Protein AF-A0A143Y1Q4-F1 (afdb_monomer)

pLDDT: mean 86.97, std 17.26, range [34.41, 98.5]

Structure (mmCIF, N/CA/C/O backbone):
data_AF-A0A143Y1Q4-F1
#
_entry.id   AF-A0A143Y1Q4-F1
#
loop_
_atom_site.group_PDB
_atom_site.id
_atom_site.type_symbol
_atom_site.label_atom_id
_atom_site.label_alt_id
_atom_site.label_comp_id
_atom_site.label_asym_id
_atom_site.label_entity_id
_atom_site.label_seq_id
_atom_site.pdbx_PDB_ins_code
_atom_site.Cartn_x
_atom_site.Cartn_y
_atom_site.Cartn_z
_atom_site.occupancy
_atom_site.B_iso_or_equiv
_atom_site.auth_seq_id
_atom_site.auth_comp_id
_atom_site.auth_asym_id
_atom_site.auth_atom_id
_atom_site.pdbx_PDB_model_num
ATOM 1 N N . MET A 1 1 ? 4.568 -20.268 18.331 1.00 45.16 1 MET A N 1
ATOM 2 C CA . MET A 1 1 ? 4.225 -18.902 18.797 1.00 45.16 1 MET A CA 1
ATOM 3 C C . MET A 1 1 ? 5.442 -17.984 19.065 1.00 45.16 1 MET A C 1
ATOM 5 O O . MET A 1 1 ? 5.227 -16.865 19.508 1.00 45.16 1 MET A O 1
ATOM 9 N N . ASN A 1 2 ? 6.696 -18.384 18.758 1.00 48.94 2 ASN A N 1
ATOM 10 C CA . ASN A 1 2 ? 7.903 -17.677 19.241 1.00 48.94 2 ASN A CA 1
ATOM 11 C C . ASN A 1 2 ? 8.861 -17.075 18.185 1.00 48.94 2 ASN A C 1
ATOM 13 O O . ASN A 1 2 ? 9.803 -16.396 18.574 1.00 48.94 2 ASN A O 1
ATOM 17 N N . ASN A 1 3 ? 8.622 -17.234 16.874 1.00 47.38 3 ASN A N 1
ATOM 18 C CA . ASN A 1 3 ? 9.519 -16.665 15.847 1.00 47.38 3 ASN A CA 1
ATOM 19 C C . ASN A 1 3 ? 9.079 -15.297 15.296 1.00 47.38 3 ASN A C 1
ATOM 21 O O . ASN A 1 3 ? 9.929 -14.507 14.907 1.00 47.38 3 ASN A O 1
ATOM 25 N N . MET A 1 4 ? 7.785 -14.954 15.328 1.00 48.59 4 MET A N 1
ATOM 26 C CA . MET A 1 4 ? 7.318 -13.648 14.830 1.00 48.59 4 MET A CA 1
ATOM 27 C C . MET A 1 4 ? 7.658 -12.474 15.763 1.00 48.59 4 MET A C 1
ATOM 29 O O . MET A 1 4 ? 7.864 -11.366 15.283 1.00 48.59 4 MET A O 1
ATOM 33 N N . LYS A 1 5 ? 7.778 -12.702 17.082 1.00 44.19 5 LYS A N 1
ATOM 34 C CA . LYS A 1 5 ? 8.115 -11.634 18.043 1.00 44.19 5 LYS A CA 1
ATOM 35 C C . LYS A 1 5 ? 9.552 -11.112 17.883 1.00 44.19 5 LYS A C 1
ATOM 37 O O . LYS A 1 5 ? 9.753 -9.911 17.967 1.00 44.19 5 LYS A O 1
ATOM 42 N N . LYS A 1 6 ? 10.528 -11.981 17.581 1.00 45.75 6 LYS A N 1
ATOM 43 C CA . LYS A 1 6 ? 11.949 -11.594 17.438 1.00 45.75 6 LYS A CA 1
ATOM 44 C C . LYS A 1 6 ? 12.282 -10.867 16.127 1.00 45.75 6 LYS A C 1
ATOM 46 O O . LYS A 1 6 ? 13.248 -10.116 16.085 1.00 45.75 6 LYS A O 1
ATOM 51 N N . ILE A 1 7 ? 11.506 -11.076 15.060 1.00 47.53 7 ILE A N 1
ATOM 52 C CA . ILE A 1 7 ? 11.768 -10.482 13.730 1.00 47.53 7 ILE A CA 1
ATOM 53 C C . ILE A 1 7 ? 11.343 -8.998 13.671 1.00 47.53 7 ILE A C 1
ATOM 55 O O . ILE A 1 7 ? 11.815 -8.252 12.817 1.00 47.53 7 ILE A O 1
ATOM 59 N N . ALA A 1 8 ? 10.491 -8.557 14.601 1.00 47.19 8 ALA A N 1
ATOM 60 C CA . ALA A 1 8 ? 9.870 -7.231 14.624 1.00 47.19 8 ALA A CA 1
ATOM 61 C C . ALA A 1 8 ? 10.667 -6.136 15.367 1.00 47.19 8 ALA A C 1
ATOM 63 O O . ALA A 1 8 ? 10.277 -4.972 15.301 1.00 47.19 8 ALA A O 1
ATOM 64 N N . GLU A 1 9 ? 11.730 -6.491 16.100 1.00 49.47 9 GLU A N 1
ATOM 65 C CA . GLU A 1 9 ? 12.406 -5.578 17.044 1.00 49.47 9 GLU A CA 1
ATOM 66 C C . GLU A 1 9 ? 13.655 -4.876 16.485 1.00 49.47 9 GLU A C 1
ATOM 68 O O . GLU A 1 9 ? 14.096 -3.896 17.074 1.00 49.47 9 GLU A O 1
ATOM 73 N N . LYS A 1 10 ? 14.227 -5.333 15.36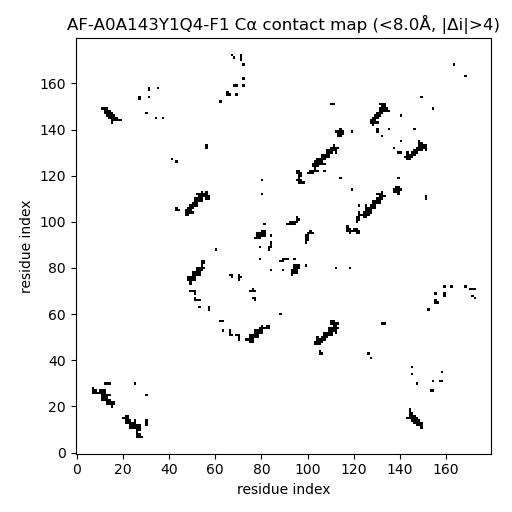0 1.00 54.84 10 LYS A N 1
ATOM 74 C CA . LYS A 1 10 ? 15.450 -4.736 14.773 1.00 54.84 10 LYS A CA 1
ATOM 75 C C . LYS A 1 10 ? 15.223 -3.858 13.544 1.00 54.84 10 LYS A C 1
ATOM 77 O O . LYS A 1 10 ? 16.141 -3.164 13.129 1.00 54.84 10 LYS A O 1
ATOM 82 N N . GLU A 1 11 ? 14.033 -3.897 12.957 1.00 65.06 11 GLU A N 1
ATOM 83 C CA . GLU A 1 11 ? 13.683 -3.031 11.833 1.00 65.06 11 GLU A CA 1
ATOM 84 C C . GLU A 1 11 ? 12.793 -1.900 12.314 1.00 65.06 11 GLU A C 1
ATOM 86 O O . GLU A 1 11 ? 11.785 -2.125 12.989 1.00 65.06 11 GLU A O 1
ATOM 91 N N . LEU A 1 12 ? 13.201 -0.691 11.954 1.00 79.94 12 LEU A N 1
ATOM 92 C CA . LEU A 1 12 ? 12.502 0.533 12.275 1.00 79.94 12 LEU A CA 1
ATOM 93 C C . LEU A 1 12 ? 11.577 0.892 11.116 1.00 79.94 12 LEU A C 1
ATOM 95 O O . LEU A 1 12 ? 11.967 0.859 9.951 1.00 79.94 12 LEU A O 1
ATOM 99 N N . TYR A 1 13 ? 10.346 1.226 11.465 1.00 91.19 13 TYR A N 1
ATOM 100 C CA . TYR A 1 13 ? 9.302 1.650 10.550 1.00 91.19 13 TYR A CA 1
ATOM 101 C C . TYR A 1 13 ? 9.081 3.147 10.739 1.00 91.19 13 TYR A C 1
ATOM 103 O O . TYR A 1 13 ? 9.179 3.660 11.859 1.00 91.19 13 TYR A O 1
ATOM 111 N N . ALA A 1 14 ? 8.744 3.836 9.653 1.00 87.75 14 ALA A N 1
ATOM 112 C CA . ALA A 1 14 ? 8.238 5.200 9.723 1.00 87.75 14 ALA A CA 1
ATOM 113 C C . ALA A 1 14 ? 6.764 5.219 9.332 1.00 87.75 14 ALA A C 1
ATOM 115 O O . ALA A 1 14 ? 6.344 4.476 8.447 1.00 87.75 14 ALA A O 1
ATOM 116 N N . VAL A 1 15 ? 5.979 6.060 9.992 1.00 89.94 15 VAL A N 1
ATOM 117 C CA . VAL A 1 15 ? 4.554 6.223 9.724 1.00 89.94 15 VAL A CA 1
ATOM 118 C C . VAL A 1 15 ? 4.258 7.683 9.431 1.00 89.94 15 VAL A C 1
ATOM 120 O O . VAL A 1 15 ? 4.607 8.542 10.237 1.00 89.94 15 VAL A O 1
ATOM 123 N N . LYS A 1 16 ? 3.599 7.957 8.304 1.00 93.31 16 LYS A N 1
ATOM 124 C CA . LYS A 1 16 ? 2.956 9.247 8.030 1.00 93.31 16 LYS A CA 1
ATOM 125 C C . LYS A 1 16 ? 1.526 9.158 8.553 1.00 93.31 16 LYS A C 1
ATOM 127 O O . LYS A 1 16 ? 0.796 8.266 8.127 1.00 93.31 16 LYS A O 1
ATOM 132 N N . THR A 1 17 ? 1.151 10.024 9.487 1.00 90.94 17 THR A N 1
ATOM 133 C CA . THR A 1 17 ? -0.227 10.097 10.000 1.00 90.94 17 THR A CA 1
ATOM 134 C C . THR A 1 17 ? -1.086 11.019 9.135 1.00 90.94 17 THR A C 1
ATOM 136 O O . THR A 1 17 ? -0.554 11.782 8.327 1.00 90.94 17 THR A O 1
ATOM 139 N N . GLU A 1 18 ? -2.394 11.014 9.373 1.00 83.25 18 GLU A N 1
ATOM 140 C CA . GLU A 1 18 ? -3.410 11.816 8.676 1.00 83.25 18 GLU A CA 1
ATOM 141 C C . GLU A 1 18 ? -3.111 13.322 8.652 1.00 83.25 18 GLU A C 1
ATOM 143 O O . GLU A 1 18 ? -3.381 14.002 7.670 1.00 83.25 18 GLU A O 1
ATOM 148 N N . ASN A 1 19 ? -2.432 13.836 9.679 1.00 85.38 19 ASN A N 1
ATOM 149 C CA . ASN A 1 19 ? -1.994 15.236 9.752 1.00 85.38 19 ASN A CA 1
ATOM 150 C C . ASN A 1 19 ? -0.669 15.515 9.011 1.00 85.38 19 ASN A C 1
ATOM 152 O O . ASN A 1 19 ? -0.052 16.561 9.209 1.00 85.38 19 ASN A O 1
ATOM 156 N N . GLY A 1 20 ? -0.160 14.559 8.231 1.00 86.12 20 GLY A N 1
ATOM 157 C CA . GLY A 1 20 ? 1.116 14.659 7.516 1.00 86.12 20 GLY A CA 1
ATOM 158 C C . GLY A 1 20 ? 2.366 14.521 8.391 1.00 86.12 20 GLY A C 1
ATOM 159 O O . GLY A 1 20 ? 3.482 14.664 7.889 1.00 86.12 20 GLY A O 1
ATOM 160 N N . ILE A 1 21 ? 2.208 14.230 9.685 1.00 91.88 21 ILE A N 1
ATOM 161 C CA . ILE A 1 21 ? 3.321 14.122 10.630 1.00 91.88 21 ILE A CA 1
ATOM 162 C C . ILE A 1 21 ? 3.990 12.757 10.485 1.00 91.88 21 ILE A C 1
ATOM 164 O O . ILE A 1 21 ? 3.338 11.715 10.557 1.00 91.88 21 ILE A O 1
ATOM 168 N N . TRP A 1 22 ? 5.315 12.764 10.354 1.00 93.69 22 TRP A N 1
ATOM 169 C CA . TRP A 1 22 ? 6.112 11.547 10.372 1.00 93.69 22 TRP A CA 1
ATOM 170 C C . TRP A 1 22 ? 6.461 11.129 11.802 1.00 93.69 22 TRP A C 1
ATOM 172 O O . TRP A 1 22 ? 6.933 11.921 12.620 1.00 93.69 22 TRP A O 1
ATOM 182 N N . ARG A 1 23 ? 6.232 9.853 12.099 1.00 92.81 23 ARG A N 1
ATOM 183 C CA . ARG A 1 23 ? 6.716 9.155 13.291 1.00 92.81 23 ARG A CA 1
ATOM 184 C C . ARG A 1 23 ? 7.758 8.147 12.850 1.00 92.81 23 ARG A C 1
ATOM 186 O O . ARG A 1 23 ? 7.486 7.354 11.956 1.00 92.81 23 ARG A O 1
ATOM 193 N N . GLU A 1 24 ? 8.928 8.176 13.464 1.00 92.25 24 GLU A N 1
ATOM 194 C CA . GLU A 1 24 ? 10.068 7.349 13.067 1.00 92.25 24 GLU A CA 1
ATOM 195 C C . GLU A 1 24 ? 10.446 6.368 14.169 1.00 92.25 24 GLU A C 1
ATOM 197 O O . GLU A 1 24 ? 9.897 6.412 15.272 1.00 92.25 24 GLU A O 1
ATOM 202 N N . GLU A 1 25 ? 11.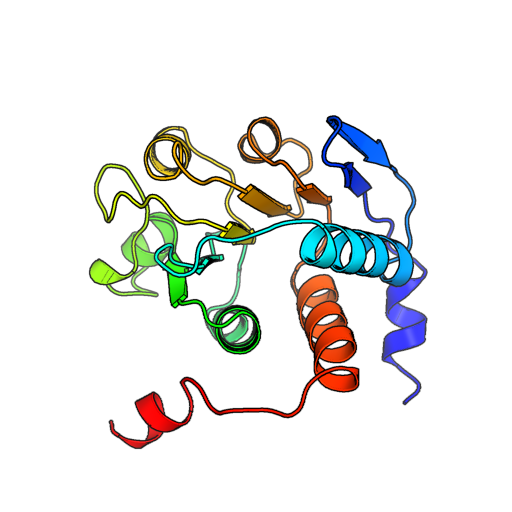372 5.468 13.847 1.00 89.12 25 GLU A N 1
ATOM 203 C CA . GLU A 1 25 ? 11.942 4.515 14.802 1.00 89.12 25 GLU A CA 1
ATOM 204 C C . GLU A 1 25 ? 10.891 3.634 15.503 1.00 89.12 25 GLU A C 1
ATOM 206 O O . GLU A 1 25 ? 11.026 3.224 16.659 1.00 89.12 25 GLU A O 1
ATOM 211 N N . LEU A 1 26 ? 9.804 3.321 14.793 1.00 89.31 26 LEU A N 1
ATOM 212 C CA . LEU A 1 26 ? 8.725 2.501 15.324 1.00 89.31 26 LEU A CA 1
ATOM 213 C C . LEU A 1 26 ? 9.042 1.022 15.134 1.00 89.31 26 LEU A C 1
ATOM 215 O O . LEU A 1 26 ? 9.491 0.604 14.074 1.00 89.31 26 LEU A O 1
ATOM 219 N N . CYS A 1 27 ? 8.716 0.193 16.125 1.00 92.31 27 CYS A N 1
ATOM 220 C CA . CYS A 1 27 ? 8.652 -1.246 15.896 1.00 92.31 27 CYS A CA 1
ATOM 221 C C . CYS A 1 27 ? 7.405 -1.606 15.073 1.00 92.31 27 CYS A C 1
ATOM 223 O O . CYS A 1 27 ? 6.389 -0.898 15.117 1.00 92.31 27 CYS A O 1
ATOM 225 N N . LEU A 1 28 ? 7.438 -2.763 14.402 1.00 91.50 28 LEU A N 1
ATOM 226 C CA . LEU A 1 28 ? 6.333 -3.259 13.568 1.00 91.50 28 LEU A CA 1
ATOM 227 C C . LEU A 1 28 ? 4.978 -3.223 14.296 1.00 91.50 28 LEU A C 1
ATOM 229 O O . LEU A 1 28 ? 3.971 -2.796 13.735 1.00 91.50 28 LEU A O 1
ATOM 233 N N . LYS A 1 29 ? 4.959 -3.627 15.575 1.00 92.19 29 LYS A N 1
ATOM 234 C CA . LYS A 1 29 ? 3.737 -3.653 16.390 1.00 92.19 29 LYS A CA 1
ATOM 235 C C . LYS A 1 29 ? 3.113 -2.265 16.529 1.00 92.19 29 LYS A C 1
ATOM 237 O O . LYS A 1 29 ? 1.896 -2.148 16.434 1.00 92.19 29 LYS A O 1
ATOM 242 N N . LYS A 1 30 ? 3.925 -1.230 16.767 1.00 93.94 30 LYS A N 1
ATOM 243 C CA . LYS A 1 30 ? 3.440 0.151 16.905 1.00 93.94 30 LYS A CA 1
ATOM 244 C C . LYS A 1 30 ? 2.934 0.685 15.567 1.00 93.94 30 LYS A C 1
ATOM 246 O O . LYS A 1 30 ? 1.829 1.211 15.529 1.00 93.94 30 LYS A O 1
ATOM 251 N N . ALA A 1 31 ? 3.686 0.478 14.484 1.00 94.94 31 ALA A N 1
ATOM 252 C CA . ALA A 1 31 ? 3.285 0.926 13.150 1.00 94.94 31 ALA A CA 1
ATOM 253 C C . ALA A 1 31 ? 1.944 0.310 12.706 1.00 94.94 31 ALA A C 1
ATOM 255 O O . ALA A 1 31 ? 1.029 1.029 12.308 1.00 94.94 31 ALA A O 1
ATOM 256 N N . VAL A 1 32 ? 1.780 -1.010 12.861 1.00 94.62 32 VAL A N 1
ATOM 257 C CA . VAL A 1 32 ? 0.517 -1.696 12.534 1.00 94.62 32 VAL A CA 1
ATOM 258 C C . VAL A 1 32 ? -0.614 -1.300 13.481 1.00 94.62 32 VAL A C 1
ATOM 260 O O . VAL A 1 32 ? -1.752 -1.153 13.043 1.00 94.62 32 VAL A O 1
ATOM 263 N N . HIS A 1 33 ? -0.331 -1.081 14.767 1.00 94.12 33 HIS A N 1
ATOM 264 C CA . HIS A 1 33 ? -1.349 -0.598 15.695 1.00 94.12 33 HIS A CA 1
ATOM 265 C C . HIS A 1 33 ? -1.888 0.779 15.290 1.00 94.12 33 HIS A C 1
ATOM 267 O O . HIS A 1 33 ? -3.099 0.972 15.311 1.00 94.12 33 HIS A O 1
ATOM 273 N N . MET A 1 34 ? -1.018 1.703 14.873 1.00 95.19 34 MET A N 1
ATOM 274 C CA . MET A 1 34 ? -1.436 3.016 14.374 1.00 95.19 34 MET A CA 1
ATOM 275 C C . MET A 1 34 ? -2.316 2.900 13.126 1.00 95.19 34 MET A C 1
ATOM 277 O O . MET A 1 34 ? -3.359 3.540 13.068 1.00 95.19 34 MET A O 1
ATOM 281 N N . LEU A 1 35 ? -1.957 2.027 12.180 1.00 95.56 35 LEU A N 1
ATOM 282 C CA . LEU A 1 35 ? -2.787 1.761 11.003 1.00 95.56 35 LEU A CA 1
ATOM 283 C C . LEU A 1 35 ? -4.170 1.218 11.382 1.00 95.56 35 LEU A C 1
ATOM 285 O O . LEU A 1 35 ? -5.177 1.649 10.837 1.00 95.56 35 LEU A O 1
ATOM 289 N N . LEU A 1 36 ? -4.233 0.286 12.334 1.00 94.31 36 LEU A N 1
ATOM 290 C CA . LEU A 1 36 ? -5.503 -0.260 12.816 1.00 94.31 36 LEU A CA 1
ATOM 291 C C . LEU A 1 36 ? -6.363 0.781 13.534 1.00 94.31 36 LEU A C 1
ATOM 293 O O . LEU A 1 36 ? -7.583 0.661 13.507 1.00 94.31 36 LEU A O 1
ATOM 297 N N . LEU A 1 37 ? -5.751 1.750 14.218 1.00 93.06 37 LEU A N 1
ATOM 298 C CA . LEU A 1 37 ? -6.484 2.871 14.805 1.00 93.06 37 LEU A CA 1
ATOM 299 C C . LEU A 1 37 ? -7.035 3.776 13.704 1.00 93.06 37 LEU A C 1
ATOM 301 O O . LEU A 1 37 ? -8.225 4.055 13.722 1.00 93.06 37 LEU A O 1
ATOM 305 N N . TYR A 1 38 ? -6.214 4.135 12.718 1.00 94.69 38 TYR A N 1
ATOM 306 C CA . TYR A 1 38 ? -6.640 4.948 11.580 1.00 94.69 38 TYR A CA 1
ATOM 307 C C . TYR A 1 38 ? -7.785 4.295 10.782 1.00 94.69 38 TYR A C 1
ATOM 309 O O . TYR A 1 38 ? -8.806 4.919 10.517 1.00 94.69 38 TYR A O 1
ATOM 317 N N . LEU A 1 39 ? -7.691 2.994 10.487 1.00 94.12 39 LEU A N 1
ATOM 318 C CA . LEU A 1 39 ? -8.766 2.252 9.810 1.00 94.12 39 LEU A CA 1
ATOM 319 C C . LEU A 1 39 ? -10.094 2.241 10.588 1.00 94.12 39 LEU A C 1
ATOM 321 O O . LEU A 1 39 ? -11.139 2.019 9.991 1.00 94.12 39 LEU A O 1
ATOM 325 N N . LYS A 1 40 ? -10.072 2.455 11.910 1.00 92.31 40 LYS A N 1
ATOM 326 C CA . LYS A 1 40 ? -11.286 2.554 12.738 1.00 92.31 40 LYS A CA 1
ATOM 327 C C . LYS A 1 40 ? -11.871 3.960 12.798 1.00 92.31 40 LYS A C 1
ATOM 329 O O . LYS A 1 40 ? -12.990 4.105 13.275 1.00 92.31 40 LYS A O 1
ATOM 334 N N . THR A 1 41 ? -11.101 4.975 12.415 1.00 92.69 41 THR A N 1
ATOM 335 C CA . THR A 1 41 ? -11.543 6.374 12.440 1.00 92.69 41 THR A CA 1
ATOM 336 C C . THR A 1 41 ? -12.110 6.834 11.105 1.00 92.69 41 THR A C 1
ATOM 338 O O . THR A 1 41 ? -12.795 7.847 11.074 1.00 92.69 41 THR A O 1
ATOM 341 N N . ILE A 1 42 ? -11.801 6.134 10.010 1.00 92.88 42 ILE A N 1
ATOM 342 C CA . ILE A 1 42 ? -12.330 6.459 8.684 1.00 92.88 42 ILE A CA 1
ATOM 343 C C . ILE A 1 42 ? -13.747 5.905 8.506 1.00 92.88 42 ILE A C 1
ATOM 345 O O . ILE A 1 42 ? -14.052 4.797 8.948 1.00 92.88 42 ILE A O 1
ATOM 349 N N . GLU A 1 43 ? -14.592 6.663 7.814 1.00 93.12 43 GLU A N 1
ATOM 350 C CA . GLU A 1 43 ? -15.956 6.267 7.467 1.00 93.12 43 GLU A CA 1
ATOM 351 C C . GLU A 1 43 ? -16.058 6.133 5.951 1.00 93.12 43 GLU A C 1
ATOM 353 O O . GLU A 1 43 ? -15.951 7.111 5.217 1.00 93.12 43 GLU A O 1
ATOM 358 N N . ILE A 1 44 ? -16.230 4.903 5.472 1.00 94.38 44 ILE A N 1
ATOM 359 C CA . ILE A 1 44 ? -16.300 4.601 4.042 1.00 94.38 44 ILE A CA 1
ATOM 360 C C . ILE A 1 44 ? -17.781 4.493 3.651 1.00 94.38 44 ILE A C 1
ATOM 362 O O . ILE A 1 44 ? -18.466 3.623 4.199 1.00 94.38 44 ILE A O 1
ATOM 366 N N . PRO A 1 45 ? -18.291 5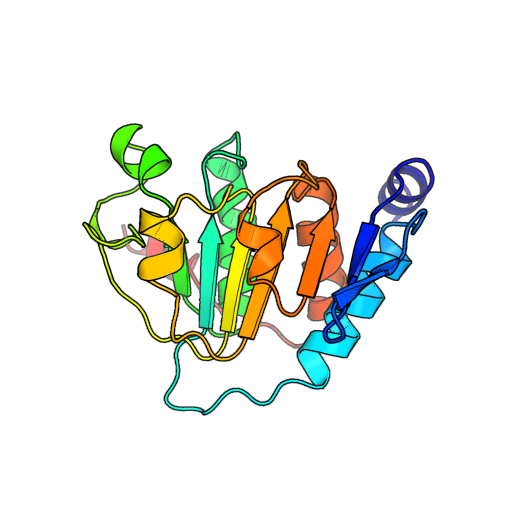.331 2.726 1.00 92.25 45 PRO A N 1
ATOM 367 C CA . PRO A 1 45 ? -19.659 5.208 2.228 1.00 92.25 45 PRO A CA 1
ATOM 368 C C . PRO A 1 45 ? -19.914 3.817 1.636 1.00 92.25 45 PRO A C 1
ATOM 370 O O . PRO A 1 45 ? -19.059 3.271 0.938 1.00 92.25 45 PRO A O 1
ATOM 373 N N . ALA A 1 46 ? -21.088 3.240 1.898 1.00 90.44 46 ALA A N 1
ATOM 374 C CA . ALA A 1 46 ? -21.402 1.856 1.527 1.00 90.44 46 ALA A CA 1
ATOM 375 C C . ALA A 1 46 ? -21.397 1.617 0.005 1.00 90.44 46 ALA A C 1
ATOM 377 O O . ALA A 1 46 ? -21.169 0.499 -0.454 1.00 90.44 46 ALA A O 1
ATOM 378 N N . GLU A 1 47 ? -21.649 2.663 -0.776 1.00 92.31 47 GLU A N 1
ATOM 379 C CA . GLU A 1 47 ? -21.638 2.663 -2.235 1.00 92.31 47 GLU A CA 1
ATOM 380 C C . GLU A 1 47 ? -20.230 2.717 -2.846 1.00 92.31 47 GLU A C 1
ATOM 382 O O . GLU A 1 47 ? -20.081 2.496 -4.051 1.00 92.31 47 GLU A O 1
ATOM 387 N N . LYS A 1 48 ? -19.197 3.017 -2.048 1.00 95.75 48 LYS A N 1
ATOM 388 C CA . LYS A 1 48 ? -17.829 3.166 -2.542 1.00 95.75 48 LYS A CA 1
ATOM 389 C C . LYS A 1 48 ? -17.013 1.890 -2.376 1.00 95.75 48 LYS A C 1
ATOM 391 O O . LYS A 1 48 ? -17.002 1.247 -1.332 1.00 95.75 48 LYS A O 1
ATOM 396 N N . GLU A 1 49 ? -16.259 1.555 -3.421 1.00 96.06 49 GLU A N 1
ATOM 397 C CA . GLU A 1 49 ? -15.371 0.392 -3.413 1.00 96.06 49 GLU A CA 1
ATOM 398 C C . GLU A 1 49 ? -14.185 0.601 -2.456 1.00 96.06 49 GLU A C 1
ATOM 400 O O . GLU A 1 49 ? -13.660 1.708 -2.307 1.00 96.06 49 GLU A O 1
ATOM 405 N N . ILE A 1 50 ? -13.699 -0.496 -1.875 1.00 98.00 50 ILE A N 1
ATOM 406 C CA . ILE A 1 50 ? -12.378 -0.568 -1.246 1.00 98.00 50 ILE A CA 1
ATOM 407 C C . ILE A 1 50 ? -11.449 -1.291 -2.215 1.00 98.00 50 ILE A C 1
ATOM 409 O O . ILE A 1 50 ? -11.785 -2.364 -2.719 1.00 98.00 50 ILE A O 1
ATOM 413 N N . ILE A 1 51 ? -10.277 -0.721 -2.485 1.00 98.25 51 ILE A N 1
ATOM 414 C CA . ILE A 1 51 ? -9.303 -1.295 -3.415 1.00 98.25 51 ILE A CA 1
ATOM 415 C C . ILE A 1 51 ? -7.961 -1.466 -2.712 1.00 98.25 51 ILE A C 1
ATOM 417 O O . ILE A 1 51 ? -7.349 -0.495 -2.270 1.00 98.25 51 ILE A O 1
ATOM 421 N N . VAL A 1 52 ? -7.462 -2.701 -2.672 1.00 98.38 52 VAL A N 1
ATOM 422 C CA . VAL A 1 52 ? -6.088 -3.011 -2.257 1.00 98.38 52 VAL A CA 1
ATOM 423 C C . VAL A 1 52 ? -5.263 -3.278 -3.506 1.00 98.38 52 VAL A C 1
ATOM 425 O O . VAL A 1 52 ? -5.458 -4.272 -4.204 1.00 98.38 52 VAL A O 1
ATOM 428 N N . ALA A 1 53 ? -4.334 -2.382 -3.814 1.00 98.19 53 ALA A N 1
ATOM 429 C CA . ALA A 1 53 ? -3.568 -2.421 -5.042 1.00 98.19 53 ALA A CA 1
ATOM 430 C C . ALA A 1 53 ? -2.086 -2.713 -4.816 1.00 98.19 53 ALA A C 1
ATOM 432 O O . ALA A 1 53 ? -1.428 -2.082 -3.988 1.00 98.19 53 ALA A O 1
ATOM 433 N N . GLY A 1 54 ? -1.544 -3.630 -5.616 1.00 97.88 54 GLY A N 1
ATOM 434 C CA . GLY A 1 54 ? -0.125 -3.978 -5.611 1.00 97.88 54 GLY A CA 1
ATOM 435 C C . GLY A 1 54 ? 0.652 -3.365 -6.774 1.00 97.88 54 GLY A C 1
ATOM 436 O O . GLY A 1 54 ? 0.126 -3.198 -7.873 1.00 97.88 54 GLY A O 1
ATOM 437 N N . GLY A 1 55 ? 1.924 -3.043 -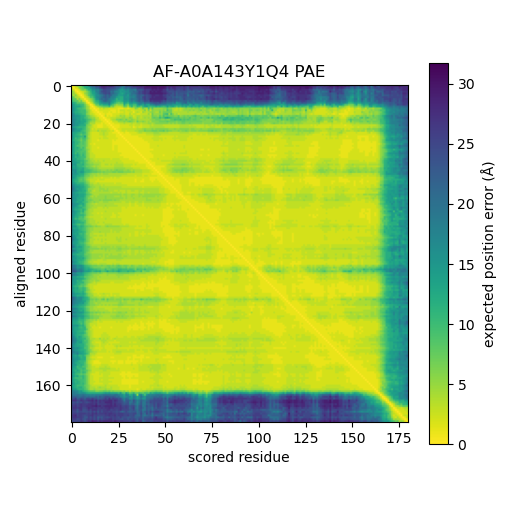6.549 1.00 97.06 55 GLY A N 1
ATOM 438 C CA . GLY A 1 55 ? 2.830 -2.569 -7.596 1.00 97.06 55 GLY A CA 1
ATOM 439 C C . GLY A 1 55 ? 4.112 -3.377 -7.723 1.00 97.06 55 GLY A C 1
ATOM 440 O O . GLY A 1 55 ? 4.318 -4.356 -7.015 1.00 97.06 55 GLY A O 1
ATOM 441 N N . ARG A 1 56 ? 5.009 -2.923 -8.606 1.00 95.50 56 ARG A N 1
ATOM 442 C CA . ARG A 1 56 ? 6.324 -3.540 -8.872 1.00 95.50 56 ARG A CA 1
ATOM 443 C C . ARG A 1 56 ? 7.212 -3.693 -7.629 1.00 95.50 56 ARG A C 1
ATOM 445 O O . ARG A 1 56 ? 8.129 -4.504 -7.623 1.00 95.50 56 ARG A O 1
ATOM 452 N N . GLY A 1 57 ? 6.963 -2.929 -6.561 1.00 94.62 57 GLY A N 1
ATOM 453 C CA . GLY A 1 57 ? 7.627 -3.143 -5.271 1.00 94.62 57 GLY A CA 1
ATOM 454 C C . GLY A 1 57 ? 7.353 -4.533 -4.676 1.00 94.62 57 GLY A C 1
ATOM 455 O O . GLY A 1 57 ? 8.131 -5.011 -3.849 1.00 94.62 57 GLY A O 1
ATOM 456 N N . ILE A 1 58 ? 6.293 -5.207 -5.129 1.00 94.25 58 ILE A N 1
ATOM 457 C CA . ILE A 1 58 ? 5.988 -6.602 -4.820 1.00 94.25 58 ILE A CA 1
ATOM 458 C C . ILE A 1 58 ? 6.746 -7.493 -5.802 1.00 94.25 58 ILE A C 1
ATOM 460 O O . ILE A 1 58 ? 6.375 -7.647 -6.959 1.00 94.25 58 ILE A O 1
ATOM 464 N N . LYS A 1 59 ? 7.843 -8.069 -5.313 1.00 91.06 59 LYS A N 1
ATOM 465 C CA . LYS A 1 59 ? 8.838 -8.793 -6.115 1.00 91.06 59 LYS A CA 1
ATOM 466 C C . LYS A 1 59 ? 8.457 -10.235 -6.450 1.00 91.06 59 LYS A C 1
ATOM 468 O O . LYS A 1 59 ? 9.136 -10.857 -7.259 1.00 91.06 59 LYS A O 1
ATOM 473 N N . GLU A 1 60 ? 7.413 -10.788 -5.835 1.00 93.00 60 GLU A N 1
ATOM 474 C CA . GLU A 1 60 ? 6.992 -12.172 -6.063 1.00 93.00 60 GLU A CA 1
ATOM 475 C C . GLU A 1 60 ? 5.477 -12.256 -6.275 1.00 93.00 60 GLU A C 1
ATOM 477 O O . GLU A 1 60 ? 4.691 -11.865 -5.413 1.00 93.00 60 GLU A O 1
ATOM 482 N N . LYS A 1 61 ? 5.047 -12.850 -7.396 1.00 89.88 61 LYS A N 1
ATOM 483 C CA . LYS A 1 61 ? 3.621 -12.991 -7.746 1.00 89.88 61 LYS A CA 1
ATOM 484 C C . LYS A 1 61 ? 2.796 -13.711 -6.668 1.00 89.88 61 LYS A C 1
ATOM 486 O O . LYS A 1 61 ? 1.620 -13.410 -6.488 1.00 89.88 61 LYS A O 1
ATOM 491 N N . LYS A 1 62 ? 3.405 -14.634 -5.914 1.00 90.31 62 LYS A N 1
ATOM 492 C CA . LYS A 1 62 ? 2.736 -15.363 -4.820 1.00 90.31 62 LYS A CA 1
ATOM 493 C C . LYS A 1 62 ? 2.303 -14.452 -3.663 1.00 90.31 62 LYS A C 1
ATOM 495 O O . LYS A 1 62 ? 1.332 -14.771 -2.979 1.00 90.31 62 LYS A O 1
ATOM 500 N N . ASP A 1 63 ? 2.980 -13.320 -3.469 1.00 90.44 63 ASP A N 1
ATOM 501 C CA . ASP A 1 63 ? 2.720 -12.415 -2.347 1.00 90.44 63 ASP A CA 1
ATOM 502 C C . ASP A 1 63 ? 1.426 -11.607 -2.537 1.00 90.44 63 ASP A C 1
ATOM 504 O O . ASP A 1 63 ? 0.842 -11.137 -1.560 1.00 90.44 63 ASP A O 1
ATOM 508 N N . PHE A 1 64 ? 0.898 -11.543 -3.766 1.00 93.31 64 PHE A N 1
ATOM 509 C CA . PHE A 1 64 ? -0.425 -10.975 -4.053 1.00 93.31 64 PHE A CA 1
ATOM 510 C C . PHE A 1 64 ? -1.557 -11.729 -3.363 1.00 93.31 64 PHE A C 1
ATOM 512 O O . PHE A 1 64 ? -2.613 -11.153 -3.120 1.00 93.31 64 PHE A O 1
ATOM 519 N N . ARG A 1 65 ? -1.335 -12.986 -2.962 1.00 92.00 65 ARG A N 1
ATOM 520 C CA . ARG A 1 65 ? -2.299 -13.717 -2.136 1.00 92.00 65 ARG A CA 1
ATOM 521 C C . ARG A 1 65 ? -2.546 -13.009 -0.802 1.00 92.00 65 ARG A C 1
ATOM 523 O O . ARG A 1 65 ? -3.678 -12.984 -0.338 1.00 92.00 65 ARG A O 1
ATOM 530 N N . THR A 1 66 ? -1.517 -12.393 -0.221 1.00 92.25 66 THR A N 1
ATOM 531 C CA . THR A 1 66 ? -1.635 -11.629 1.029 1.00 92.25 66 THR A CA 1
ATOM 532 C C . THR A 1 66 ? -2.398 -10.321 0.811 1.00 92.25 66 THR A C 1
ATOM 534 O O . THR A 1 66 ? -3.191 -9.930 1.662 1.00 92.25 66 THR A O 1
ATOM 537 N N . LEU A 1 67 ? -2.205 -9.663 -0.339 1.00 95.00 67 LEU A N 1
ATOM 538 C CA . LEU A 1 67 ? -2.975 -8.471 -0.715 1.00 95.00 67 LEU A CA 1
ATOM 539 C C . LEU A 1 67 ? -4.450 -8.806 -0.927 1.00 95.00 67 LEU A C 1
ATOM 541 O O . LEU A 1 67 ? -5.308 -8.083 -0.434 1.00 95.00 67 LEU A O 1
ATOM 545 N N . GLN A 1 68 ? -4.734 -9.919 -1.607 1.00 93.38 68 GLN A N 1
ATOM 546 C CA . GLN A 1 68 ? -6.098 -10.405 -1.781 1.00 93.38 68 GLN A CA 1
ATOM 547 C C . GLN A 1 68 ? -6.746 -10.706 -0.429 1.00 93.38 68 GLN A C 1
ATOM 549 O O . GLN A 1 68 ? -7.865 -10.283 -0.190 1.00 93.38 68 GLN A O 1
ATOM 554 N N . SER A 1 69 ? -6.032 -11.360 0.492 1.00 93.19 69 SER A N 1
ATOM 555 C CA . SER A 1 69 ? -6.557 -11.596 1.841 1.00 93.19 69 SER A CA 1
ATOM 556 C C . SER A 1 69 ? -6.827 -10.298 2.608 1.00 93.19 69 SER A C 1
ATOM 558 O O . SER A 1 69 ? -7.793 -10.242 3.361 1.00 93.19 69 SER A O 1
ATOM 560 N N . LEU A 1 70 ? -6.024 -9.244 2.410 1.00 94.56 70 LEU A N 1
ATOM 561 C CA . LEU A 1 70 ? -6.334 -7.925 2.970 1.00 94.56 70 LEU A CA 1
ATOM 562 C C . LEU A 1 70 ? -7.585 -7.321 2.323 1.00 94.56 70 LEU A C 1
ATOM 564 O O . LEU A 1 70 ? -8.426 -6.796 3.045 1.00 94.56 70 LEU A O 1
ATOM 568 N N . ALA A 1 71 ? -7.725 -7.421 0.999 1.00 95.31 71 ALA A N 1
ATOM 569 C CA . ALA A 1 71 ? -8.925 -6.975 0.296 1.00 95.31 71 ALA A CA 1
ATOM 570 C C . ALA A 1 71 ? -10.171 -7.696 0.826 1.00 95.31 71 ALA A C 1
ATOM 572 O O . ALA A 1 71 ? -11.125 -7.036 1.214 1.00 95.31 71 ALA A O 1
ATOM 573 N N . ASP A 1 72 ? -10.121 -9.024 0.940 1.00 93.56 72 ASP A N 1
ATOM 574 C CA . ASP A 1 72 ? -11.230 -9.851 1.423 1.00 93.56 72 ASP A CA 1
ATOM 575 C C . ASP A 1 72 ? -11.643 -9.462 2.854 1.00 93.56 72 ASP A C 1
ATOM 577 O O . ASP A 1 72 ? -12.827 -9.291 3.132 1.00 93.56 72 ASP A O 1
ATOM 581 N N . VAL A 1 73 ? -10.675 -9.268 3.761 1.00 92.69 73 VAL A N 1
ATOM 582 C CA . VAL A 1 73 ? -10.941 -8.851 5.152 1.00 92.69 73 VAL A CA 1
ATOM 583 C C . VAL A 1 73 ? -11.550 -7.449 5.222 1.00 92.69 73 VAL A C 1
ATOM 585 O O . VAL A 1 73 ? -12.360 -7.179 6.106 1.00 92.69 73 VAL A O 1
ATOM 588 N N . LEU A 1 74 ? -11.170 -6.562 4.303 1.00 92.00 74 LEU A N 1
ATOM 589 C CA . LEU A 1 74 ? -11.730 -5.216 4.205 1.00 92.00 74 LEU A CA 1
ATOM 590 C C . LEU A 1 74 ? -13.049 -5.169 3.415 1.00 92.00 74 LEU A C 1
ATOM 592 O O . LEU A 1 74 ? -13.656 -4.108 3.361 1.00 92.00 74 LEU A O 1
ATOM 596 N N . GLY A 1 75 ? -13.498 -6.269 2.799 1.00 92.69 75 GLY A N 1
ATOM 597 C CA . GLY A 1 75 ? -14.669 -6.276 1.912 1.00 92.69 75 GLY A CA 1
ATOM 598 C C . GLY A 1 75 ? -14.437 -5.575 0.565 1.00 92.69 75 GLY A C 1
ATOM 599 O O . GLY A 1 75 ? -15.381 -5.090 -0.051 1.00 92.69 75 GLY A O 1
ATOM 600 N N . GLY A 1 76 ? -13.183 -5.485 0.123 1.00 94.62 76 GLY A N 1
ATOM 601 C CA . GLY A 1 76 ? -12.762 -4.811 -1.101 1.00 94.62 76 GLY A CA 1
ATOM 602 C C . GLY A 1 76 ? -12.331 -5.744 -2.232 1.00 94.62 76 GLY A C 1
ATOM 603 O O . GLY A 1 76 ? -12.455 -6.966 -2.172 1.00 94.62 76 GLY A O 1
ATOM 604 N N . THR A 1 77 ? -11.766 -5.146 -3.278 1.00 96.06 77 THR A N 1
ATOM 605 C CA . THR A 1 77 ? -11.213 -5.845 -4.446 1.00 96.06 77 THR A CA 1
ATOM 606 C C . THR A 1 77 ? -9.718 -5.573 -4.606 1.00 96.06 77 THR A C 1
ATOM 608 O O . THR A 1 77 ? -9.160 -4.654 -4.001 1.00 96.06 77 THR A O 1
ATOM 611 N N . MET A 1 78 ? -9.042 -6.396 -5.411 1.00 96.56 78 MET A N 1
ATOM 612 C CA . MET A 1 78 ? -7.618 -6.234 -5.697 1.00 96.56 78 MET A CA 1
ATOM 613 C C . MET A 1 78 ? -7.393 -5.480 -7.014 1.00 96.56 78 MET A C 1
ATOM 615 O O . MET A 1 78 ? -8.043 -5.768 -8.017 1.00 96.56 78 MET A O 1
ATOM 619 N N . GLY A 1 79 ? -6.420 -4.568 -7.025 1.00 97.19 79 GLY A N 1
ATOM 620 C CA . GLY A 1 79 ? -5.924 -3.896 -8.231 1.00 97.19 79 GLY A CA 1
ATOM 621 C C . GLY A 1 79 ? -4.412 -4.054 -8.412 1.00 97.19 79 GLY A C 1
ATOM 622 O O . GLY A 1 79 ? -3.698 -4.482 -7.502 1.00 97.19 79 GLY A O 1
ATOM 623 N N . VAL A 1 80 ? -3.893 -3.688 -9.584 1.00 97.75 80 VAL A N 1
ATOM 624 C CA . VAL A 1 80 ? -2.448 -3.703 -9.860 1.00 97.75 80 VAL A CA 1
ATOM 625 C C . VAL A 1 80 ? -1.990 -2.467 -10.623 1.00 97.75 80 VAL A C 1
ATOM 627 O O . VAL A 1 80 ? -2.753 -1.862 -11.374 1.00 97.75 80 VAL A O 1
ATOM 630 N N . SER A 1 81 ? -0.726 -2.080 -10.454 1.00 97.19 81 SER A N 1
ATOM 631 C CA . SER A 1 81 ? -0.119 -1.056 -11.305 1.00 97.19 81 SER A CA 1
ATOM 632 C C . SER A 1 81 ? 0.299 -1.621 -12.666 1.00 97.19 81 SER A C 1
ATOM 634 O O . SER A 1 81 ? 0.565 -2.814 -12.819 1.00 97.19 81 SER A O 1
ATOM 636 N N . ARG A 1 82 ? 0.394 -0.735 -13.664 1.00 96.19 82 ARG A N 1
ATOM 637 C CA . ARG A 1 82 ? 0.741 -1.081 -15.051 1.00 96.19 82 ARG A CA 1
ATOM 638 C C . ARG A 1 82 ? 1.980 -1.984 -15.215 1.00 96.19 82 ARG A C 1
ATOM 640 O O . ARG A 1 82 ? 1.862 -2.936 -15.977 1.00 96.19 82 ARG A O 1
ATOM 647 N N . PRO A 1 83 ? 3.126 -1.764 -14.532 1.00 96.69 83 PRO A N 1
ATOM 648 C CA . PRO A 1 83 ? 4.301 -2.620 -14.716 1.00 96.69 83 PRO A CA 1
ATOM 649 C C . PRO A 1 83 ? 4.023 -4.119 -14.561 1.00 96.69 83 PRO A C 1
ATOM 651 O O . PRO A 1 83 ? 4.573 -4.916 -15.302 1.00 96.69 83 PRO A O 1
ATOM 654 N N . LEU A 1 84 ? 3.120 -4.509 -13.657 1.00 96.44 84 LEU A N 1
ATOM 655 C CA . LEU A 1 84 ? 2.786 -5.918 -13.428 1.00 96.44 84 LEU A CA 1
ATOM 656 C C . LEU A 1 84 ? 1.946 -6.523 -14.562 1.00 96.44 84 LEU A C 1
ATOM 658 O O . LEU A 1 84 ? 1.979 -7.731 -14.783 1.00 96.44 84 LEU A O 1
ATOM 662 N N . VAL A 1 85 ? 1.182 -5.692 -15.272 1.00 95.81 85 VAL A N 1
ATOM 663 C CA . VAL A 1 85 ? 0.448 -6.096 -16.478 1.00 95.81 85 VAL A CA 1
ATOM 664 C C . VAL A 1 85 ? 1.404 -6.198 -17.657 1.00 95.81 85 VAL A C 1
ATOM 666 O O . VAL A 1 85 ? 1.376 -7.195 -18.372 1.00 95.81 85 VAL A O 1
ATOM 669 N N . ASP A 1 86 ? 2.297 -5.217 -17.808 1.00 95.44 86 ASP A N 1
ATOM 670 C CA . ASP A 1 86 ? 3.338 -5.224 -18.840 1.00 95.44 86 ASP A CA 1
ATOM 671 C C . ASP A 1 86 ? 4.283 -6.444 -18.674 1.00 95.44 86 ASP A C 1
ATOM 673 O O . ASP A 1 86 ? 4.718 -7.028 -19.663 1.00 95.44 86 ASP A O 1
ATOM 677 N N . GLU A 1 87 ? 4.539 -6.891 -17.436 1.00 95.50 87 GLU A N 1
ATOM 678 C CA . GLU A 1 87 ? 5.291 -8.118 -17.100 1.00 95.50 87 GLU A CA 1
ATOM 679 C C . GLU A 1 87 ? 4.468 -9.421 -17.241 1.00 95.50 87 GLU A C 1
ATOM 681 O O . GLU A 1 87 ? 4.978 -10.516 -16.994 1.00 95.50 87 GLU A O 1
ATOM 686 N N . GLY A 1 88 ? 3.185 -9.335 -17.608 1.00 95.12 88 GLY A N 1
ATOM 687 C CA . GLY A 1 88 ? 2.303 -10.491 -17.799 1.00 95.12 88 GLY A CA 1
ATOM 688 C C . GLY A 1 88 ? 1.867 -11.186 -16.503 1.00 95.12 88 GLY A C 1
ATOM 689 O O . GLY A 1 88 ? 1.390 -12.325 -16.534 1.00 95.12 88 GLY A O 1
ATOM 690 N N . TRP A 1 89 ? 2.020 -10.548 -15.337 1.00 95.12 89 TRP A N 1
ATOM 691 C CA . TRP A 1 89 ? 1.608 -11.157 -14.068 1.00 95.12 89 TRP A CA 1
ATOM 692 C C . TRP A 1 89 ? 0.094 -11.167 -13.916 1.00 95.12 89 TRP A C 1
ATOM 694 O O . TRP A 1 89 ? -0.454 -12.147 -13.407 1.00 95.12 89 TRP A O 1
ATOM 704 N N . PHE A 1 90 ? -0.565 -10.105 -14.365 1.00 95.62 90 PHE A N 1
ATOM 705 C CA . PHE A 1 90 ? -2.000 -9.903 -14.224 1.00 95.62 90 PHE A CA 1
ATOM 706 C C . PHE A 1 90 ? -2.605 -9.397 -15.530 1.00 95.62 90 PHE A C 1
ATOM 708 O O . PHE A 1 90 ? -1.906 -8.767 -16.325 1.00 95.62 90 PHE A O 1
ATOM 715 N N . PRO A 1 91 ? -3.896 -9.670 -15.766 1.00 95.00 91 PRO A N 1
ATOM 716 C CA . PRO A 1 91 ? -4.558 -9.225 -16.974 1.00 95.00 91 PRO A CA 1
ATOM 717 C C . PRO A 1 91 ? -4.926 -7.734 -16.853 1.00 95.00 91 PRO A C 1
ATOM 719 O O . PRO A 1 91 ? -4.934 -7.156 -15.758 1.00 95.00 91 PRO A O 1
ATOM 722 N N . ARG A 1 92 ? -5.198 -7.088 -17.989 1.00 94.62 92 ARG A N 1
ATOM 723 C CA . ARG A 1 92 ? -5.356 -5.626 -18.076 1.00 94.62 92 ARG A CA 1
ATOM 724 C C . ARG A 1 92 ? -6.554 -5.100 -17.281 1.00 94.62 92 ARG A C 1
ATOM 726 O O . ARG A 1 92 ? -6.549 -3.944 -16.870 1.00 94.62 92 ARG A O 1
ATOM 733 N N . GLU A 1 93 ? -7.552 -5.933 -17.025 1.00 94.06 93 GLU A N 1
ATOM 734 C CA . GLU A 1 93 ? -8.774 -5.596 -16.290 1.00 94.06 93 GLU A CA 1
ATOM 735 C C . GLU A 1 93 ? -8.493 -5.217 -14.831 1.00 94.06 93 GLU A C 1
ATOM 737 O O . GLU A 1 93 ? -9.240 -4.437 -14.246 1.00 94.06 93 GLU A O 1
ATOM 742 N N . LEU A 1 94 ? -7.399 -5.725 -14.249 1.00 95.12 94 LEU A N 1
ATOM 743 C CA . LEU A 1 94 ? -6.973 -5.366 -12.892 1.00 95.12 94 LEU A CA 1
ATOM 744 C C . LEU A 1 94 ? -6.101 -4.103 -12.854 1.00 95.12 94 LEU A C 1
ATOM 746 O O . LEU A 1 94 ? -5.740 -3.634 -11.772 1.00 95.12 94 LEU A O 1
ATOM 750 N N . GLN A 1 95 ? -5.727 -3.554 -14.013 1.00 97.38 95 GLN A N 1
ATOM 751 C CA . GLN A 1 95 ? -4.828 -2.411 -14.092 1.00 97.38 95 GLN A CA 1
ATOM 752 C C . GLN A 1 95 ? -5.506 -1.131 -13.603 1.00 97.38 95 GLN A C 1
ATOM 754 O O . GLN A 1 95 ? -6.473 -0.670 -14.207 1.00 97.38 95 GLN A O 1
ATOM 759 N N . ILE A 1 96 ? -4.918 -0.480 -12.602 1.00 97.25 96 ILE A N 1
ATOM 760 C CA . ILE A 1 96 ? -5.271 0.881 -12.189 1.00 97.25 96 ILE A CA 1
ATOM 761 C C . ILE A 1 96 ? -4.281 1.874 -12.809 1.00 97.25 96 ILE A C 1
ATOM 763 O O . ILE A 1 96 ? -3.064 1.678 -12.759 1.00 97.25 96 ILE A O 1
ATOM 767 N N . GLY A 1 97 ? -4.797 2.939 -13.421 1.00 93.56 97 GLY A N 1
ATOM 768 C CA . GLY A 1 97 ? -4.002 3.982 -14.080 1.00 93.56 97 GLY A CA 1
ATOM 769 C C . GLY A 1 97 ? -4.783 4.679 -15.194 1.00 93.56 97 GLY A C 1
ATOM 770 O O . GLY A 1 97 ? -5.809 4.166 -15.626 1.00 93.56 97 GLY A O 1
ATOM 771 N N . ILE A 1 98 ? -4.291 5.819 -15.701 1.00 88.81 98 ILE A N 1
ATOM 772 C CA . ILE A 1 98 ? -4.974 6.583 -16.775 1.00 88.81 98 ILE A CA 1
ATOM 773 C C . ILE A 1 98 ? -5.327 5.700 -17.990 1.00 88.81 98 ILE A C 1
ATOM 775 O O . ILE A 1 98 ? -6.398 5.856 -18.561 1.00 88.81 98 ILE A O 1
ATOM 779 N N . ASN A 1 99 ? -4.450 4.759 -18.360 1.00 86.12 99 ASN A N 1
ATOM 780 C CA . ASN A 1 99 ? -4.647 3.843 -19.498 1.00 86.12 99 ASN A CA 1
ATOM 781 C C . ASN A 1 99 ? -5.312 2.497 -19.116 1.00 86.12 99 ASN A C 1
ATOM 783 O O . ASN A 1 99 ? -5.399 1.590 -19.954 1.00 86.12 99 ASN A O 1
ATOM 787 N N . GLY A 1 100 ? -5.688 2.340 -17.843 1.00 90.00 100 GLY A N 1
ATOM 788 C CA . GLY A 1 100 ? -6.422 1.203 -17.281 1.00 90.00 100 GLY A CA 1
ATOM 789 C C . GLY A 1 100 ? -7.760 1.670 -16.700 1.00 90.00 100 GLY A C 1
ATOM 790 O O . GLY A 1 100 ? -8.419 2.530 -17.282 1.00 90.00 100 GLY A O 1
ATOM 791 N N . LYS A 1 101 ? -8.155 1.132 -15.543 1.00 93.75 101 LYS A N 1
ATOM 792 C CA . LYS A 1 101 ? -9.327 1.592 -14.791 1.00 93.75 101 LYS A CA 1
ATOM 793 C C . LYS A 1 101 ? -8.972 2.873 -14.020 1.00 93.75 101 LYS A C 1
ATOM 795 O O . LYS A 1 101 ? -8.015 2.900 -13.239 1.00 93.75 101 LYS A O 1
ATOM 800 N N . ARG A 1 102 ? -9.765 3.926 -14.227 1.00 95.56 102 ARG A N 1
ATOM 801 C CA . ARG A 1 102 ? -9.879 5.067 -13.306 1.00 95.56 102 ARG A CA 1
ATOM 802 C C . ARG A 1 102 ? -10.900 4.692 -12.235 1.00 95.56 102 ARG A C 1
ATOM 804 O O . ARG A 1 102 ? -11.938 4.126 -12.570 1.00 95.56 102 ARG A O 1
ATOM 811 N N . VAL A 1 103 ? -10.583 4.955 -10.975 1.00 95.62 103 VAL A N 1
ATOM 812 C CA . VAL A 1 103 ? -11.387 4.521 -9.828 1.00 95.62 103 VAL A CA 1
ATOM 813 C C . VAL A 1 103 ? -11.572 5.660 -8.838 1.00 95.62 103 VAL A C 1
ATOM 815 O O . VAL A 1 103 ? -10.703 6.520 -8.699 1.00 95.62 103 VAL A O 1
ATOM 818 N N . GLU A 1 104 ? -12.695 5.621 -8.131 1.00 96.56 104 GLU A N 1
ATOM 819 C CA . GLU A 1 104 ? -13.081 6.602 -7.111 1.00 96.56 104 GLU A CA 1
ATOM 820 C C . GLU A 1 104 ? -13.450 5.855 -5.813 1.00 96.56 104 GLU A C 1
ATOM 822 O O . GLU A 1 104 ? -14.609 5.838 -5.399 1.00 96.56 104 GLU A O 1
ATOM 827 N N . PRO A 1 105 ? -12.497 5.106 -5.224 1.00 97.50 105 PRO A N 1
ATOM 828 C CA . PRO A 1 105 ? -12.771 4.251 -4.079 1.00 97.50 105 PRO A CA 1
ATOM 829 C C . PRO A 1 105 ? -12.934 5.079 -2.805 1.00 97.50 105 PRO A C 1
ATOM 831 O O . PRO A 1 105 ? -12.329 6.137 -2.648 1.00 97.50 105 PRO A O 1
ATOM 834 N N . GLY A 1 106 ? -13.671 4.549 -1.840 1.00 98.12 106 GLY A N 1
ATOM 835 C CA . GLY A 1 106 ? -13.705 5.142 -0.507 1.00 98.12 106 GLY A CA 1
ATOM 836 C C . GLY A 1 106 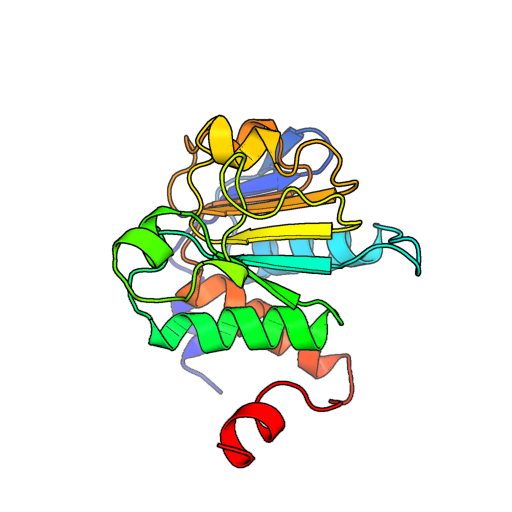? -12.387 4.891 0.222 1.00 98.12 106 GLY A C 1
ATOM 837 O O . GLY A 1 106 ? -11.892 5.750 0.935 1.00 98.12 106 GLY A O 1
ATOM 838 N N . LEU A 1 107 ? -11.741 3.749 -0.032 1.00 98.38 107 LEU A N 1
ATOM 839 C CA . LEU A 1 107 ? -10.400 3.463 0.473 1.00 98.38 107 LEU A CA 1
ATOM 840 C C . LEU A 1 107 ? -9.521 2.845 -0.613 1.00 98.38 107 LEU A C 1
ATOM 842 O O . LEU A 1 107 ? -9.855 1.808 -1.190 1.00 98.38 107 LEU A O 1
ATOM 846 N N . TYR A 1 108 ? -8.354 3.442 -0.833 1.00 98.50 108 TYR A N 1
ATOM 847 C CA . TYR A 1 108 ? -7.311 2.922 -1.707 1.00 98.50 108 TYR A CA 1
ATOM 848 C C . TYR A 1 108 ? -6.051 2.573 -0.909 1.00 98.50 108 TYR A C 1
ATOM 850 O O . TYR A 1 108 ? -5.374 3.450 -0.377 1.00 98.50 108 TYR A O 1
ATOM 858 N N . VAL A 1 109 ? -5.690 1.291 -0.859 1.00 98.44 109 VAL A N 1
ATOM 859 C CA . VAL A 1 109 ? -4.466 0.813 -0.200 1.00 98.44 109 VAL A CA 1
ATOM 860 C C . VAL A 1 109 ? -3.415 0.483 -1.256 1.00 98.44 109 VAL A C 1
ATOM 862 O O . VAL A 1 109 ? -3.519 -0.518 -1.957 1.00 98.44 109 VAL A O 1
ATOM 865 N N . ALA A 1 110 ? -2.379 1.305 -1.372 1.00 98.31 110 ALA A N 1
ATOM 866 C CA . ALA A 1 110 ? -1.272 1.129 -2.300 1.00 98.31 110 ALA A CA 1
ATOM 867 C C . ALA A 1 110 ? -0.098 0.395 -1.635 1.00 98.31 110 ALA A C 1
ATOM 869 O O . ALA A 1 110 ? 0.574 0.947 -0.766 1.00 98.31 110 ALA A O 1
ATOM 870 N N . VAL A 1 111 ? 0.214 -0.820 -2.084 1.00 98.38 111 VAL A N 1
ATOM 871 C CA . VAL A 1 111 ? 1.339 -1.617 -1.574 1.00 98.38 111 VAL A CA 1
ATOM 872 C C . VAL A 1 111 ? 2.416 -1.753 -2.647 1.00 98.38 111 VAL A C 1
ATOM 874 O O . VAL A 1 111 ? 2.197 -2.335 -3.710 1.00 98.38 111 VAL A O 1
ATOM 877 N N . GLY A 1 112 ? 3.607 -1.217 -2.383 1.00 97.44 112 GLY A N 1
ATOM 878 C CA . GLY A 1 112 ? 4.737 -1.298 -3.314 1.00 97.44 112 GLY A CA 1
ATOM 879 C C . GLY A 1 112 ? 4.504 -0.551 -4.635 1.00 97.44 112 GLY A C 1
ATOM 880 O O . GLY A 1 112 ? 5.066 -0.926 -5.667 1.00 97.44 112 GLY A O 1
ATOM 881 N N . ILE A 1 113 ? 3.664 0.488 -4.629 1.00 97.88 113 ILE A N 1
ATOM 882 C CA . ILE A 1 113 ? 3.431 1.378 -5.774 1.00 97.88 113 ILE A CA 1
ATOM 883 C C . ILE A 1 113 ? 4.219 2.671 -5.536 1.00 97.88 113 ILE A C 1
ATOM 885 O O . ILE A 1 113 ? 4.084 3.294 -4.487 1.00 97.88 113 ILE A O 1
ATOM 889 N N . SER A 1 114 ? 5.048 3.083 -6.501 1.00 93.94 114 SER A N 1
ATOM 890 C CA . SER A 1 114 ? 5.855 4.309 -6.388 1.00 93.94 114 SER A CA 1
ATOM 891 C C . SER A 1 114 ? 5.025 5.591 -6.483 1.00 93.94 114 SER A C 1
ATOM 893 O O . SER A 1 114 ? 5.393 6.599 -5.898 1.00 93.94 114 SER A O 1
ATOM 895 N N . GLY A 1 115 ? 3.899 5.556 -7.201 1.00 91.38 115 GLY A N 1
ATOM 896 C CA . GLY A 1 115 ? 3.053 6.728 -7.428 1.00 91.38 115 GLY A CA 1
ATOM 897 C C . GLY A 1 115 ? 3.488 7.545 -8.640 1.00 91.38 115 GLY A C 1
ATOM 898 O O . GLY A 1 115 ? 3.582 8.760 -8.565 1.00 91.38 115 GLY A O 1
ATOM 899 N N . ALA A 1 116 ? 3.754 6.905 -9.785 1.00 93.94 116 ALA A N 1
ATOM 900 C CA . ALA A 1 116 ? 3.888 7.651 -11.038 1.00 93.94 116 ALA A CA 1
ATOM 901 C C . ALA A 1 116 ? 2.625 8.499 -11.281 1.00 93.94 116 ALA A C 1
ATOM 903 O O . ALA A 1 116 ? 1.518 8.052 -10.972 1.00 93.94 116 ALA A O 1
ATOM 904 N N . PHE A 1 117 ? 2.775 9.684 -11.883 1.00 93.06 117 PHE A N 1
ATOM 905 C CA . PHE A 1 117 ? 1.668 10.620 -12.136 1.00 93.06 117 PHE A CA 1
ATOM 906 C C . PHE A 1 117 ? 0.433 9.938 -12.751 1.00 93.06 117 PHE A C 1
ATOM 908 O O . PHE A 1 117 ? -0.689 10.145 -12.303 1.00 93.06 117 PHE A O 1
ATOM 915 N N . GLN A 1 118 ? 0.649 9.044 -13.719 1.00 93.44 118 GLN A N 1
ATOM 916 C CA . GLN A 1 118 ? -0.410 8.287 -14.397 1.00 93.44 118 GLN A CA 1
ATOM 917 C C . GLN A 1 118 ? -1.200 7.356 -13.466 1.00 93.44 118 GLN A C 1
ATOM 919 O O . GLN A 1 118 ? -2.375 7.094 -13.711 1.00 93.44 118 GLN A O 1
ATOM 924 N N . HIS A 1 119 ? -0.561 6.828 -12.421 1.00 95.88 119 HIS A N 1
ATOM 925 C CA . HIS A 1 119 ? -1.221 6.004 -11.412 1.00 95.88 119 HIS A CA 1
ATOM 926 C C . HIS A 1 119 ? -2.018 6.891 -10.458 1.00 95.88 119 HIS A C 1
ATOM 928 O O . HIS A 1 119 ? -3.209 6.677 -10.260 1.00 95.88 119 HIS A O 1
ATOM 934 N N . MET A 1 120 ? -1.382 7.938 -9.925 1.00 95.25 120 MET A N 1
ATOM 935 C CA . MET A 1 120 ? -2.009 8.846 -8.958 1.00 95.25 120 MET A CA 1
ATOM 936 C C . MET A 1 120 ? -3.212 9.590 -9.546 1.00 95.25 120 MET A C 1
ATOM 938 O O . MET A 1 120 ? -4.237 9.729 -8.887 1.00 95.25 120 MET A O 1
ATOM 942 N N . ALA A 1 121 ? -3.137 10.008 -10.809 1.00 94.31 121 ALA A N 1
ATOM 943 C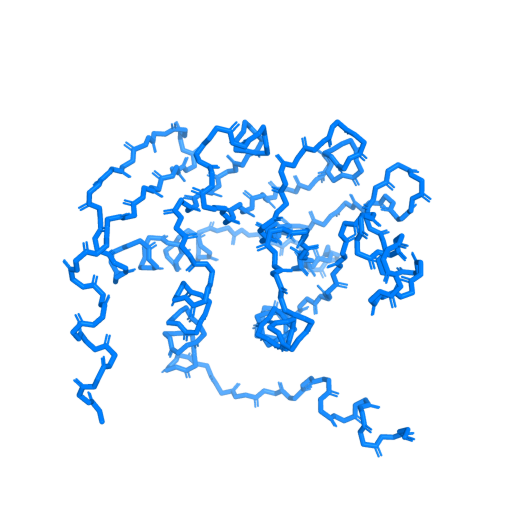 CA . ALA A 1 121 ? -4.239 10.675 -11.498 1.00 94.31 121 ALA A CA 1
ATOM 944 C C . ALA A 1 121 ? -5.488 9.789 -11.669 1.00 94.31 121 ALA A C 1
ATOM 946 O O . ALA A 1 121 ? -6.582 10.321 -11.870 1.00 94.31 121 ALA A O 1
ATOM 947 N N . ALA A 1 122 ? -5.332 8.462 -11.614 1.00 94.62 122 ALA A N 1
ATOM 948 C CA . ALA A 1 122 ? -6.420 7.496 -11.753 1.00 94.62 122 ALA A CA 1
ATOM 949 C C . ALA A 1 122 ? -7.133 7.177 -10.435 1.00 94.62 122 ALA A C 1
ATOM 951 O O . ALA A 1 122 ? -8.213 6.602 -10.481 1.00 94.62 122 ALA A O 1
ATOM 952 N N . VAL A 1 123 ? -6.537 7.555 -9.301 1.00 95.81 123 VAL A N 1
ATOM 953 C CA . VAL A 1 123 ? -7.069 7.344 -7.942 1.00 95.81 123 VAL A CA 1
ATOM 954 C C . VAL A 1 123 ? -7.258 8.669 -7.198 1.00 95.81 123 VAL A C 1
ATOM 956 O O . VAL A 1 123 ? -7.352 8.701 -5.978 1.00 95.81 123 VAL A O 1
ATOM 959 N N . LYS A 1 124 ? -7.233 9.794 -7.927 1.00 93.19 124 LYS A N 1
ATOM 960 C CA . LYS A 1 124 ? -7.172 11.140 -7.340 1.00 93.19 124 LYS A CA 1
ATOM 961 C C . LYS A 1 124 ? -8.412 11.516 -6.525 1.00 93.19 124 LYS A C 1
ATOM 963 O O . LYS A 1 124 ? -8.280 12.381 -5.670 1.00 93.19 124 LYS A O 1
ATOM 968 N N . GLU A 1 125 ? -9.542 10.874 -6.819 1.00 95.12 125 GLU A N 1
ATOM 969 C CA . GLU A 1 125 ? -10.852 11.048 -6.170 1.00 95.12 125 GLU A CA 1
ATOM 970 C C . GLU A 1 125 ? -11.103 9.991 -5.076 1.00 95.12 125 GLU A C 1
ATOM 972 O O . GLU A 1 125 ? -12.242 9.774 -4.676 1.00 95.12 125 GLU A O 1
ATOM 977 N N . ALA A 1 126 ? -10.067 9.261 -4.643 1.00 97.31 126 ALA A N 1
ATOM 978 C CA . ALA A 1 126 ? -10.195 8.374 -3.495 1.00 97.31 126 ALA A CA 1
ATOM 979 C C . ALA A 1 126 ? -10.400 9.193 -2.213 1.00 97.31 126 ALA A C 1
ATOM 981 O O . ALA A 1 126 ? -9.670 10.165 -2.014 1.00 97.31 126 ALA A O 1
ATOM 982 N N . ASP A 1 127 ? -11.331 8.784 -1.346 1.00 97.12 127 ASP A N 1
ATOM 983 C CA . ASP A 1 127 ? -11.571 9.513 -0.086 1.00 97.12 127 ASP A CA 1
ATOM 984 C C . ASP A 1 127 ? -10.410 9.332 0.892 1.00 97.12 127 ASP A C 1
ATOM 986 O O . ASP A 1 127 ? -9.985 10.288 1.534 1.00 97.12 127 ASP A O 1
ATOM 990 N N . TYR A 1 128 ? -9.892 8.102 0.977 1.00 98.00 128 TYR A N 1
ATOM 991 C CA . TYR A 1 128 ? -8.759 7.749 1.823 1.00 98.00 128 TYR A CA 1
ATOM 992 C C . TYR A 1 128 ? -7.706 6.963 1.041 1.00 98.00 128 TYR A C 1
ATOM 994 O O . TYR A 1 128 ? -8.010 5.981 0.352 1.00 98.00 128 TYR A O 1
ATOM 1002 N N . ILE A 1 129 ? -6.441 7.346 1.192 1.00 98.06 129 ILE A N 1
ATOM 1003 C CA . ILE A 1 129 ? -5.283 6.709 0.567 1.00 98.06 129 ILE A CA 1
ATOM 1004 C C . ILE A 1 129 ? -4.303 6.243 1.643 1.00 98.06 129 ILE A C 1
ATOM 1006 O O . ILE A 1 129 ? -3.700 7.034 2.370 1.00 98.06 129 ILE A O 1
ATOM 1010 N N . ILE A 1 130 ? -4.071 4.932 1.677 1.00 98.44 130 ILE A N 1
ATOM 1011 C CA . ILE A 1 130 ? -3.063 4.297 2.525 1.00 98.44 130 ILE A CA 1
ATOM 1012 C C . ILE A 1 130 ? -1.908 3.825 1.651 1.00 98.44 130 ILE A C 1
ATOM 1014 O O . ILE A 1 130 ? -2.121 3.084 0.696 1.00 98.44 130 ILE A O 1
ATOM 1018 N N . VAL A 1 131 ? -0.673 4.196 1.981 1.00 98.25 131 VAL A N 1
ATOM 1019 C CA . VAL A 1 131 ? 0.522 3.790 1.224 1.00 98.25 131 VAL A CA 1
ATOM 1020 C C . VAL A 1 131 ? 1.446 2.942 2.089 1.00 98.25 131 VAL A C 1
ATOM 1022 O O . VAL A 1 131 ? 1.810 3.322 3.196 1.00 98.25 131 VAL A O 1
ATOM 1025 N N . MET A 1 132 ? 1.878 1.798 1.565 1.00 97.94 132 MET A N 1
ATOM 1026 C CA . MET A 1 132 ? 2.932 0.967 2.142 1.00 97.94 132 MET A CA 1
ATOM 1027 C C . MET A 1 132 ? 4.051 0.804 1.123 1.00 97.94 132 MET A C 1
ATOM 1029 O O . MET A 1 132 ? 3.852 0.217 0.055 1.00 97.94 132 MET A O 1
ATOM 1033 N N . ASN A 1 133 ? 5.235 1.317 1.433 1.00 96.75 133 ASN A N 1
ATOM 1034 C CA . ASN A 1 133 ? 6.380 1.235 0.532 1.00 96.75 133 ASN A CA 1
ATOM 1035 C C . ASN A 1 133 ? 7.681 1.109 1.330 1.00 96.75 133 ASN A C 1
ATOM 1037 O O . ASN A 1 133 ? 7.777 1.603 2.443 1.00 96.75 133 ASN A O 1
ATOM 1041 N N . THR A 1 134 ? 8.700 0.463 0.776 1.00 94.50 134 THR A N 1
ATOM 1042 C CA . THR A 1 134 ? 10.035 0.446 1.389 1.00 94.50 134 THR A CA 1
ATOM 1043 C C . THR A 1 134 ? 10.796 1.749 1.147 1.00 94.50 134 THR A C 1
ATOM 1045 O O . THR A 1 134 ? 11.705 2.071 1.903 1.00 94.50 134 THR A O 1
ATOM 1048 N N . ASP A 1 135 ? 10.445 2.486 0.090 1.00 93.38 135 ASP A N 1
ATOM 1049 C CA . ASP A 1 135 ? 11.055 3.768 -0.258 1.00 93.38 135 ASP A CA 1
ATOM 1050 C C . ASP A 1 135 ? 10.241 4.931 0.316 1.00 93.38 135 ASP A C 1
ATOM 1052 O O . ASP A 1 135 ? 9.147 5.224 -0.165 1.00 93.38 135 ASP A O 1
ATOM 1056 N N . ARG A 1 136 ? 10.794 5.617 1.322 1.00 92.31 136 ARG A N 1
ATOM 1057 C CA . ARG A 1 136 ? 10.180 6.801 1.942 1.00 92.31 136 ARG A CA 1
ATOM 1058 C C . ARG A 1 136 ? 9.994 7.968 0.975 1.00 92.31 136 ARG A C 1
ATOM 1060 O O . ARG A 1 136 ? 9.104 8.786 1.188 1.00 92.31 136 ARG A O 1
ATOM 1067 N N . ASN A 1 137 ? 10.811 8.038 -0.069 1.00 91.94 137 ASN A N 1
ATOM 1068 C CA . ASN A 1 137 ? 10.766 9.109 -1.056 1.00 91.94 137 ASN A CA 1
ATOM 1069 C C . ASN A 1 137 ? 9.815 8.784 -2.215 1.00 91.94 137 ASN A C 1
ATOM 1071 O O . ASN A 1 137 ? 9.764 9.534 -3.188 1.00 91.94 137 ASN A O 1
ATOM 1075 N N . ALA A 1 138 ? 9.060 7.680 -2.135 1.00 94.81 138 ALA A N 1
ATOM 1076 C CA . ALA A 1 138 ? 8.058 7.347 -3.134 1.00 94.81 138 ALA A CA 1
ATOM 1077 C C . ALA A 1 138 ? 7.029 8.493 -3.260 1.00 94.81 138 ALA A C 1
ATOM 1079 O O . ALA A 1 138 ? 6.357 8.798 -2.268 1.00 94.81 138 ALA A O 1
ATOM 1080 N N . PRO A 1 139 ? 6.838 9.081 -4.461 1.00 94.94 139 PRO A N 1
ATOM 1081 C CA . PRO A 1 139 ? 5.915 10.201 -4.675 1.00 94.94 139 PRO A CA 1
ATOM 1082 C C . PRO A 1 139 ? 4.489 9.962 -4.169 1.00 94.94 139 PRO A C 1
ATOM 1084 O O . PRO A 1 139 ? 3.793 10.896 -3.784 1.00 94.94 139 PRO A O 1
ATOM 1087 N N . PHE A 1 140 ? 4.040 8.704 -4.113 1.00 95.38 140 PHE A N 1
ATOM 1088 C CA . PHE A 1 140 ? 2.697 8.390 -3.627 1.00 95.38 140 PHE A CA 1
ATOM 1089 C C . PHE A 1 140 ? 2.456 8.815 -2.168 1.00 95.38 140 PHE A C 1
ATOM 1091 O O . PHE A 1 140 ? 1.315 9.088 -1.796 1.00 95.38 140 PHE A O 1
ATOM 1098 N N .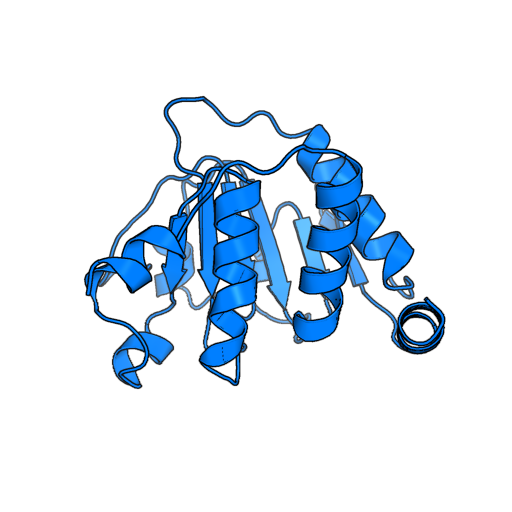 PHE A 1 141 ? 3.505 8.922 -1.342 1.00 95.94 141 PHE A N 1
ATOM 1099 C CA . PHE A 1 141 ? 3.350 9.415 0.027 1.00 95.94 141 PHE A CA 1
ATOM 1100 C C . PHE A 1 141 ? 2.856 10.861 0.090 1.00 95.94 141 PHE A C 1
ATOM 1102 O O . PHE A 1 141 ? 2.257 11.227 1.098 1.00 95.94 141 PHE A O 1
ATOM 1109 N N . GLU A 1 142 ? 3.031 11.675 -0.954 1.00 92.19 142 GLU A N 1
ATOM 1110 C CA . GLU A 1 142 ? 2.509 13.049 -0.988 1.00 92.19 142 GLU A CA 1
ATOM 1111 C C . GLU A 1 142 ? 0.980 13.077 -0.902 1.00 92.19 142 GLU A C 1
ATOM 1113 O O . GLU A 1 142 ? 0.424 13.912 -0.193 1.00 92.19 142 GLU A O 1
ATOM 1118 N N . ARG A 1 143 ? 0.307 12.113 -1.544 1.00 92.06 143 ARG A N 1
ATOM 1119 C CA . ARG A 1 143 ? -1.161 11.983 -1.544 1.00 92.06 143 ARG A CA 1
ATOM 1120 C C . ARG A 1 143 ? -1.707 11.044 -0.468 1.00 92.06 143 ARG A C 1
ATOM 1122 O O . ARG A 1 143 ? -2.912 10.869 -0.397 1.00 92.06 143 ARG A O 1
ATOM 1129 N N . ALA A 1 144 ? -0.842 10.397 0.309 1.00 95.94 144 ALA A N 1
ATOM 1130 C CA . ALA A 1 144 ? -1.268 9.449 1.329 1.00 95.94 144 ALA A CA 1
ATOM 1131 C C . ALA A 1 144 ? -1.829 10.172 2.556 1.00 95.94 144 ALA A C 1
ATOM 1133 O O . ALA A 1 144 ? -1.130 11.016 3.129 1.00 95.94 144 ALA A O 1
ATOM 1134 N N . ASP A 1 145 ? -3.015 9.773 2.997 1.00 97.25 145 ASP A N 1
ATOM 1135 C CA . ASP A 1 145 ? -3.555 10.130 4.309 1.00 97.25 145 ASP A CA 1
ATOM 1136 C C . ASP A 1 145 ? -2.837 9.340 5.401 1.00 97.25 145 ASP A C 1
ATOM 1138 O O . ASP A 1 145 ? -2.464 9.878 6.435 1.00 97.25 145 ASP A O 1
ATOM 1142 N N . PHE A 1 146 ? -2.541 8.066 5.142 1.00 97.94 146 PHE A N 1
ATOM 1143 C CA . PHE A 1 146 ? -1.737 7.254 6.046 1.00 97.94 146 PHE A CA 1
ATOM 1144 C C . PHE A 1 146 ? -0.630 6.532 5.287 1.00 97.94 146 PHE A C 1
ATOM 1146 O O . PHE A 1 146 ? -0.841 5.966 4.215 1.00 97.94 146 PHE A O 1
ATOM 1153 N N . GLY A 1 147 ? 0.574 6.519 5.842 1.00 97.62 147 GLY A N 1
ATOM 1154 C CA . GLY A 1 147 ? 1.731 5.906 5.204 1.00 97.62 147 GLY A CA 1
ATOM 1155 C C . GLY A 1 147 ? 2.504 5.006 6.150 1.00 97.62 147 GLY A C 1
ATOM 1156 O O . GLY A 1 147 ? 2.719 5.389 7.292 1.00 97.62 147 GLY A O 1
ATOM 1157 N N . ILE A 1 148 ? 2.984 3.855 5.678 1.00 97.88 148 ILE A N 1
ATOM 1158 C CA . ILE A 1 148 ? 4.001 3.054 6.367 1.00 9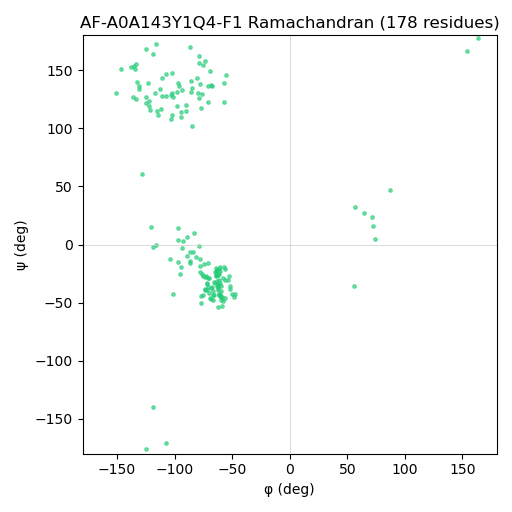7.88 148 ILE A CA 1
ATOM 1159 C C . ILE A 1 148 ? 5.202 2.867 5.447 1.00 97.88 148 ILE A C 1
ATOM 1161 O O . ILE A 1 148 ? 5.086 2.313 4.352 1.00 97.88 148 ILE A O 1
ATOM 1165 N N . VAL A 1 149 ? 6.370 3.273 5.933 1.00 97.31 149 VAL A N 1
ATOM 1166 C CA . VAL A 1 149 ? 7.653 2.915 5.341 1.00 97.31 149 VAL A CA 1
ATOM 1167 C C . VAL A 1 149 ? 8.140 1.620 5.977 1.00 97.31 149 VAL A C 1
ATOM 1169 O O . VAL A 1 149 ? 8.406 1.584 7.180 1.00 97.31 149 VAL A O 1
ATOM 1172 N N . GLY A 1 150 ? 8.234 0.557 5.181 1.00 94.44 150 GLY A N 1
ATOM 1173 C CA . GLY A 1 150 ? 8.713 -0.749 5.630 1.00 94.44 150 GLY A CA 1
ATOM 1174 C C . GLY A 1 150 ? 8.359 -1.895 4.684 1.00 94.44 150 GLY A C 1
ATOM 1175 O O . GLY A 1 150 ? 7.702 -1.709 3.660 1.00 94.44 150 GLY A O 1
ATOM 1176 N N . ASP A 1 151 ? 8.815 -3.101 5.026 1.00 92.88 151 ASP A N 1
ATOM 1177 C CA . ASP A 1 151 ? 8.599 -4.297 4.207 1.00 92.88 151 ASP A CA 1
ATOM 1178 C C . ASP A 1 151 ? 7.164 -4.838 4.351 1.00 92.88 151 ASP A C 1
ATOM 1180 O O . ASP A 1 151 ? 6.744 -5.294 5.423 1.00 92.88 151 ASP A O 1
ATOM 1184 N N . TYR A 1 152 ? 6.420 -4.850 3.241 1.00 92.81 152 TYR A N 1
ATOM 1185 C CA . TYR A 1 152 ? 5.059 -5.388 3.179 1.00 92.81 152 TYR A CA 1
ATOM 1186 C C . TYR A 1 152 ? 4.991 -6.864 3.594 1.00 92.81 152 TYR A C 1
ATOM 1188 O O . TYR A 1 152 ? 3.973 -7.288 4.145 1.00 92.81 152 TYR A O 1
ATOM 1196 N N . LYS A 1 153 ? 6.067 -7.643 3.394 1.00 92.94 153 LYS A N 1
ATOM 1197 C CA . LYS A 1 153 ? 6.130 -9.061 3.789 1.00 92.94 153 LYS A CA 1
ATOM 1198 C C . LYS A 1 153 ? 6.035 -9.257 5.299 1.00 92.94 153 LYS A C 1
ATOM 1200 O O . LYS A 1 153 ? 5.695 -10.347 5.750 1.00 92.94 153 LYS A O 1
ATOM 1205 N N . LYS A 1 154 ? 6.326 -8.219 6.083 1.00 93.31 154 LYS A N 1
ATOM 1206 C CA . LYS A 1 154 ? 6.176 -8.219 7.543 1.00 93.31 154 LYS A CA 1
ATOM 1207 C C . LYS A 1 154 ? 4.917 -7.481 7.972 1.00 93.31 154 LYS A C 1
ATOM 1209 O O . LYS A 1 154 ? 4.188 -7.978 8.829 1.00 93.31 154 LYS A O 1
ATOM 1214 N N . ILE A 1 155 ? 4.643 -6.335 7.346 1.00 94.50 155 ILE A N 1
ATOM 1215 C CA . ILE A 1 155 ? 3.484 -5.492 7.662 1.00 94.50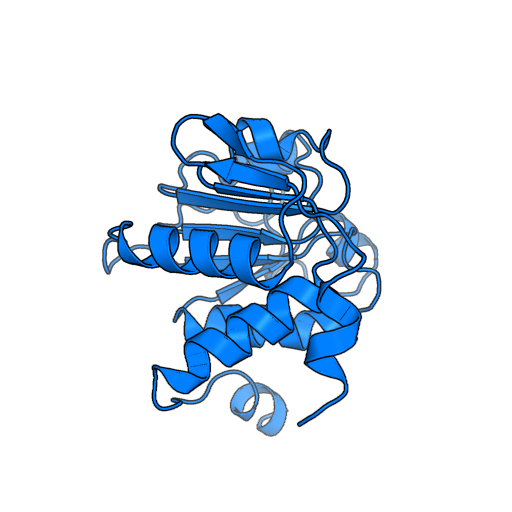 155 ILE A CA 1
ATOM 1216 C C . ILE A 1 155 ? 2.176 -6.239 7.407 1.00 94.50 155 ILE A C 1
ATOM 1218 O O . ILE A 1 155 ? 1.362 -6.347 8.322 1.00 94.50 155 ILE A O 1
ATOM 1222 N N . LEU A 1 156 ? 1.976 -6.784 6.203 1.00 94.00 156 LEU A N 1
ATOM 1223 C CA . LEU A 1 156 ? 0.684 -7.352 5.819 1.00 94.00 156 LEU A CA 1
ATOM 1224 C C . LEU A 1 156 ? 0.311 -8.605 6.622 1.00 94.00 156 LEU A C 1
ATOM 1226 O O . LEU A 1 156 ? -0.805 -8.637 7.139 1.00 94.00 156 LEU A O 1
ATOM 1230 N N . PRO A 1 157 ? 1.192 -9.611 6.813 1.00 92.56 157 PRO A N 1
ATOM 1231 C CA . PRO A 1 157 ? 0.827 -10.769 7.628 1.00 92.56 157 PRO A CA 1
ATOM 1232 C C . PRO A 1 157 ? 0.539 -10.402 9.086 1.00 92.56 157 PRO A C 1
ATOM 1234 O O . PRO A 1 157 ? -0.362 -10.976 9.695 1.00 92.56 157 PRO A O 1
ATOM 1237 N N . PHE A 1 158 ? 1.272 -9.436 9.651 1.00 93.19 158 PHE A N 1
ATOM 1238 C CA . PHE A 1 158 ? 1.040 -8.994 11.026 1.00 93.19 158 PHE A CA 1
ATOM 1239 C C . PHE A 1 158 ? -0.262 -8.191 11.162 1.00 93.19 158 PHE A C 1
ATOM 1241 O O . PHE A 1 158 ? -1.000 -8.392 12.127 1.00 93.19 158 PHE A O 1
ATOM 1248 N N . LEU A 1 159 ? -0.572 -7.333 10.184 1.00 93.75 159 LEU A N 1
ATOM 1249 C CA . LEU A 1 159 ? -1.845 -6.620 10.093 1.00 93.75 159 LEU A CA 1
ATOM 1250 C C . LEU A 1 159 ? -3.018 -7.599 10.017 1.00 93.75 159 LEU A C 1
ATOM 1252 O O . LEU A 1 159 ? -3.918 -7.526 10.850 1.00 93.75 159 LEU A O 1
ATOM 1256 N N . LEU A 1 160 ? -2.969 -8.551 9.082 1.00 92.06 160 LEU A N 1
ATOM 1257 C CA . LEU A 1 160 ? -3.997 -9.581 8.923 1.00 92.06 160 LEU A CA 1
ATOM 1258 C C . LEU A 1 160 ? -4.198 -10.377 10.211 1.00 92.06 160 LEU A C 1
ATOM 1260 O O . LEU A 1 160 ? -5.327 -10.532 10.662 1.00 92.06 160 LEU A O 1
ATOM 1264 N N . TRP A 1 161 ? -3.117 -10.814 10.857 1.00 89.62 161 TRP A N 1
ATOM 1265 C CA . TRP A 1 161 ? -3.206 -11.524 12.133 1.00 89.62 161 TRP A CA 1
ATOM 1266 C C . TRP A 1 161 ? -3.873 -10.689 13.239 1.00 89.62 161 TRP A C 1
ATOM 1268 O O . TRP A 1 161 ? -4.663 -11.216 14.024 1.00 89.62 161 TRP A O 1
ATOM 1278 N N . GLU A 1 162 ? -3.589 -9.386 13.316 1.00 89.31 162 GLU A N 1
ATOM 1279 C CA . GLU A 1 162 ? -4.243 -8.489 14.278 1.00 89.31 162 GLU A CA 1
ATOM 1280 C C . GLU A 1 162 ? -5.722 -8.217 13.951 1.00 89.31 162 GLU A C 1
ATOM 1282 O O . GLU A 1 162 ? -6.502 -7.986 14.883 1.00 89.31 162 GLU A O 1
ATOM 1287 N N . MET A 1 163 ? -6.112 -8.256 12.672 1.00 87.25 163 MET A N 1
ATOM 1288 C CA . MET A 1 163 ? -7.508 -8.144 12.228 1.00 87.25 163 MET A CA 1
ATOM 1289 C C . MET A 1 163 ? -8.285 -9.442 12.492 1.00 87.25 163 MET A C 1
ATOM 1291 O O . MET A 1 163 ? -9.373 -9.396 13.056 1.00 87.25 163 MET A O 1
ATOM 1295 N N . GLU A 1 164 ? -7.701 -10.608 12.203 1.00 80.50 164 GLU A N 1
ATOM 1296 C CA . GLU A 1 164 ? -8.339 -11.922 12.399 1.00 80.50 164 GLU A CA 1
ATOM 1297 C C . GLU A 1 164 ? -8.665 -12.228 13.860 1.00 80.50 164 GLU A C 1
ATOM 1299 O O . GLU A 1 164 ? -9.708 -12.804 14.158 1.00 80.50 164 GLU A O 1
ATOM 1304 N N . LYS A 1 165 ? -7.824 -11.795 14.806 1.00 73.06 165 LYS A N 1
ATOM 1305 C CA . LYS A 1 165 ? -8.154 -11.894 16.240 1.00 73.06 165 LYS A CA 1
ATOM 1306 C C . LYS A 1 165 ? -9.457 -11.191 16.616 1.00 73.06 165 LYS A C 1
ATOM 1308 O O . LYS A 1 165 ? -9.964 -11.413 17.713 1.00 73.06 165 LYS A O 1
ATOM 1313 N N . LYS A 1 166 ? -9.924 -10.276 15.770 1.00 57.22 166 LYS A N 1
ATOM 1314 C CA . LYS A 1 166 ? -11.016 -9.350 16.050 1.00 57.22 166 LYS A CA 1
ATOM 1315 C C . LYS A 1 166 ? -12.229 -9.575 15.137 1.00 57.22 166 LYS A C 1
ATOM 1317 O O . LYS A 1 166 ? -13.216 -8.871 15.330 1.00 57.22 166 LYS A O 1
ATOM 1322 N N . THR A 1 167 ? -12.208 -10.538 14.200 1.00 45.97 167 THR A N 1
ATOM 1323 C CA . THR A 1 167 ? -13.307 -10.735 13.226 1.00 45.97 167 THR A CA 1
ATOM 1324 C C . THR A 1 167 ? -13.461 -12.205 12.766 1.00 45.97 167 THR A C 1
ATOM 1326 O O . THR A 1 167 ? -12.472 -12.810 12.352 1.00 45.97 167 THR A O 1
ATOM 1329 N N . PRO A 1 168 ? -14.673 -12.809 12.787 1.00 40.84 168 PRO A N 1
ATOM 1330 C CA . PRO A 1 168 ? -14.941 -14.126 12.190 1.00 40.84 168 PRO A CA 1
ATOM 1331 C C . PRO A 1 168 ? -14.910 -14.078 10.650 1.00 40.84 168 PRO A C 1
ATOM 1333 O O . PRO A 1 168 ? -15.474 -13.170 10.046 1.00 40.84 168 PRO A O 1
ATOM 1336 N N . ARG A 1 169 ? -14.266 -15.061 10.003 1.00 52.84 169 ARG A N 1
ATOM 1337 C CA . ARG A 1 169 ? -14.056 -15.101 8.541 1.00 52.84 169 ARG A CA 1
ATOM 1338 C C . ARG A 1 169 ? -15.357 -15.320 7.750 1.00 52.84 169 ARG A C 1
ATOM 1340 O O . ARG A 1 169 ? -16.103 -16.248 8.048 1.00 52.84 169 ARG A O 1
ATOM 1347 N N . THR A 1 170 ? -15.534 -14.582 6.653 1.00 41.66 170 THR A N 1
ATOM 1348 C CA . THR A 1 170 ? -16.374 -14.976 5.502 1.00 41.66 170 THR A CA 1
ATOM 1349 C C . THR A 1 170 ? -15.523 -14.972 4.228 1.00 41.66 170 THR A C 1
ATOM 1351 O O . THR A 1 170 ? -14.601 -14.176 4.089 1.00 41.66 170 THR A O 1
ATOM 1354 N N . GLY A 1 171 ? -15.726 -15.982 3.378 1.00 45.12 171 GLY A N 1
ATOM 1355 C CA . GLY A 1 171 ? -14.765 -16.411 2.360 1.00 45.12 171 GLY A CA 1
ATOM 1356 C C . GLY A 1 171 ? -14.704 -15.536 1.106 1.00 45.12 171 GLY A C 1
ATOM 1357 O O . GLY A 1 171 ? -15.730 -15.186 0.536 1.00 45.12 171 GLY A O 1
ATOM 1358 N N . GLY A 1 172 ? -13.476 -15.289 0.640 1.00 47.84 172 GLY A N 1
ATOM 1359 C CA . GLY A 1 172 ? -13.140 -14.700 -0.656 1.00 47.84 172 GLY A CA 1
ATOM 1360 C C . GLY A 1 172 ? -12.019 -15.483 -1.356 1.00 47.84 172 GLY A C 1
ATOM 1361 O O . GLY A 1 172 ? -11.261 -16.220 -0.718 1.00 47.84 172 GLY A O 1
ATOM 1362 N N . PHE A 1 173 ? -11.983 -15.380 -2.691 1.00 43.06 173 PHE A N 1
ATOM 1363 C CA . PHE A 1 173 ? -10.996 -15.878 -3.674 1.00 43.06 173 PHE A CA 1
ATOM 1364 C C . PHE A 1 173 ? -10.646 -17.385 -3.721 1.00 43.06 173 PHE A C 1
ATOM 1366 O O . PHE A 1 173 ? -10.473 -17.936 -4.811 1.00 43.06 173 PHE A O 1
ATOM 1373 N N . LEU A 1 174 ? -10.599 -18.106 -2.595 1.00 41.25 174 LEU A N 1
ATOM 1374 C CA . LEU A 1 174 ? -10.394 -19.563 -2.582 1.00 41.25 174 LEU A CA 1
ATOM 1375 C C . LEU A 1 174 ? -11.517 -20.317 -3.308 1.00 41.25 174 LEU A C 1
ATOM 1377 O O . LEU A 1 174 ? -11.257 -21.360 -3.903 1.00 41.25 174 LEU A O 1
ATOM 1381 N N . GLU A 1 175 ? -12.744 -19.794 -3.297 1.00 44.31 175 GLU A N 1
ATOM 1382 C CA . GLU A 1 175 ? -13.829 -20.335 -4.123 1.00 44.31 175 GLU A CA 1
ATOM 1383 C C . GLU A 1 175 ? -13.659 -20.029 -5.614 1.00 44.31 175 GLU A C 1
ATOM 1385 O O . GLU A 1 175 ? -14.004 -20.868 -6.442 1.00 44.31 175 GLU A O 1
ATOM 1390 N N . TYR A 1 176 ? -13.097 -18.871 -5.972 1.00 42.28 176 TYR A N 1
ATOM 1391 C CA . TYR A 1 176 ? -12.891 -18.492 -7.371 1.00 42.28 176 TYR A CA 1
ATOM 1392 C C . TYR A 1 176 ? -11.862 -19.402 -8.056 1.00 42.28 176 TYR A C 1
ATOM 1394 O O . TYR A 1 176 ? -12.087 -19.842 -9.180 1.00 42.28 176 TYR A O 1
ATOM 1402 N N . ILE A 1 177 ? -10.779 -19.766 -7.359 1.00 38.09 177 ILE A N 1
ATOM 1403 C CA . ILE A 1 177 ? -9.776 -20.702 -7.896 1.00 38.09 177 ILE A CA 1
ATOM 1404 C C . ILE A 1 177 ? -10.255 -22.159 -7.873 1.00 38.09 177 ILE A C 1
ATOM 1406 O O . ILE A 1 177 ? -9.847 -22.927 -8.726 1.00 38.09 177 ILE A O 1
ATOM 1410 N N . LYS A 1 178 ? -11.156 -22.562 -6.969 1.00 40.84 178 LYS A N 1
ATOM 1411 C CA . LYS A 1 178 ? -11.732 -23.923 -7.008 1.00 40.84 178 LYS A CA 1
ATOM 1412 C C . LYS A 1 178 ? -12.698 -24.152 -8.179 1.00 40.84 178 LYS A C 1
ATOM 1414 O O . LYS A 1 178 ? -13.037 -25.298 -8.452 1.00 40.84 178 LYS A O 1
ATOM 1419 N N . LYS A 1 179 ? -13.176 -23.084 -8.827 1.00 40.97 179 LYS A N 1
ATOM 1420 C CA . LYS A 1 179 ? -14.123 -23.139 -9.954 1.00 40.97 179 LYS A CA 1
ATOM 1421 C C . LYS A 1 179 ? -13.451 -23.063 -11.338 1.00 40.97 179 LYS A C 1
ATOM 1423 O O . LYS A 1 179 ? -14.171 -23.032 -12.334 1.00 40.97 179 LYS A O 1
ATOM 1428 N N . LYS A 1 180 ? -12.117 -23.039 -11.418 1.00 34.41 180 LYS A N 1
ATOM 1429 C CA . LYS A 1 180 ? -11.340 -23.120 -12.667 1.00 34.41 180 LYS A CA 1
ATOM 1430 C C . LYS A 1 180 ? -10.250 -24.175 -12.553 1.00 34.41 180 LYS A C 1
ATOM 1432 O O . LYS A 1 180 ? -9.884 -24.708 -13.618 1.00 34.41 180 LYS A O 1
#

Secondary structure (DSSP, 8-state):
--SHHHHTSSS-EEEE-TTS-EEEEE-HHHHHHHHHHHHHH----TTSPEEEEE-TT---GGGHHHHHHHHHHHT-EEEEEHHHHHTTSS-GGGEESTTSB----SEEEEES----HHHHTTSTT-SEEEEEES-TT-GGGGG-SEEEES-HHHHHHHHHHHHHTTS-----SHHHHHT-

Mean predicted aligned error: 6.77 Å

Radius of gyration: 15.63 Å; Cα contacts (8 Å, |Δi|>4): 330; chains: 1; bounding box: 37×39×39 Å

Foldseek 3Di:
DPPLVVVQQPDKKWKQALVRDIDIRDTLVVLLVRVVVVVVPADFPPPFAAEQEEEVLPPDLVCVVLSQLVQQLVVHYYAYDPVCCVVVSDPQQRYAFQVGAQGQGCEYEYEQALCDVRRCVSHVNHVAYEYEHCDPNRPVSVVHSMYMRDDCVSNRVVSSVVSCVPDDDDDDDVVVVVVD

Solvent-accessible surface area (backbone atoms only — not comparable to full-atom values): 9913 Å² total; per-residue (Å²): 140,73,68,71,68,70,69,35,74,82,52,66,27,34,33,34,39,75,87,70,48,77,45,68,80,26,40,49,70,55,52,47,48,53,51,56,52,51,65,69,72,61,83,66,58,89,90,39,50,33,36,30,27,43,18,71,65,57,85,48,82,75,56,52,56,58,46,42,53,52,10,44,77,69,74,29,42,66,36,29,32,55,67,38,37,78,69,64,76,45,62,66,89,40,19,41,11,69,94,43,46,67,49,61,23,29,34,36,37,35,36,24,49,55,40,55,66,53,41,46,68,14,45,68,64,33,76,36,31,36,34,36,24,71,56,79,81,32,57,38,56,79,72,30,37,32,33,37,30,40,60,60,86,56,50,50,61,53,44,50,54,63,48,51,80,74,51,87,88,75,93,62,66,64,67,62,62,74,75,108

Nearest PDB structures (foldseek):
  2a1t-assembly1_R  TM=9.641E-01  e=1.785E-13  Homo sapiens
  1efp-assembly2_C  TM=9.143E-01  e=9.325E-14  Paracoccus denitrificans
  1efv-assembly1_A  TM=9.301E-01  e=3.203E-13  Homo sapiens
  4l2i-assembly1_A  TM=9.119E-01  e=3.203E-13  Acidaminococcus fermentans DSM 20731
  5ow0-assembly1_A  TM=9.175E-01  e=6.132E-13  Geobacter metallireducens GS-15

Sequence (180 aa):
MNNMKKIAEKELYAVKTENGIWREELCLKKAVHMLLLYLKTIEIPAEKEIIVAGGRGIKEKKDFRTLQSLADVLGGTMGVSRPLVDEGWFPRELQIGINGKRVEPGLYVAVGISGAFQHMAAVKEADYIIVMNTDRNAPFFERADFGIVGDYKKILPFLLWEMEKKTPRTGGFLEYIKKK